Protein AF-A0AAE6WZA8-F1 (afdb_monomer)

Organism: NCBI:txid1855823

Nearest PDB structures (foldseek):
  1xcb-assembly1_B  TM=3.311E-01  e=4.783E-01  Thermus aquaticus
  1dxy-assembly1_A  TM=4.435E-01  e=2.587E+00  Lacticaseibacillus casei
  3ikv-assembly1_B  TM=2.942E-01  e=1.255E+00  Thermus thermophilus HB27
  2vt3-assembly1_B  TM=3.501E-01  e=2.587E+00  Bacillus subtilis

Radius of gyration: 22.63 Å; Cα contacts (8 Å, |Δi|>4): 294; chains: 1; bounding box: 56×40×63 Å

Secondary structure (DSSP, 8-state):
--THHHHHHHHHHHHT----SS--HHHHHHHHTTS-TT-TT-PEEEEEES-HHHHHHH-TT-SSPPPTTS-EEE-TTT---GGGGTEEEEEE-GGGTTS--TT--EEEEESSS--HHHHHHHHTT-EEEEEESS--GGGGGGGGGT-EEEE-SS--HHHHHGGGS------S-PPPPPPPHHHHHHHHH---S--HHHHHHHHHHHHHHHHHHH---HHHHHHHHHHHHHHHHHHHSSS--HHHHHHHHHHHHTS-SS------

Mean predicted aligned error: 16.4 Å

Foldseek 3Di:
DALPVLVVLLVVVLVVDDDDPDDWPSNVCVVCVVPDPPDPQPQAEAEEEEAQVQCVVADVQDPDRDDQPDWDWDAVVVDVDPSNSRHIYIYDHLVRVVVDDPDAAYEYEDEADDDPSVVVCLVVLRHQEYEYQDDHVVCVVSVVSNYYYYHDVHDDCVVRVVVVPPPQPPPVDQDFFAQPPVLLVVLVPDPDPQPLVSLSVRLRRRVGVSCVRRVDDSSVCVVLSSVLSSQSVCLSPDPDDSVVSNVSVRVSRPDDSPDPPPPD

Sequence (264 aa):
MTNSLAWAWIGNQLDNYFITDEPSLWKELLLNQNVKIGENSSKRSICISGEPEIVHEMIDLFNKVPEKNKVTLLTEQDNKHPALLWMNIYYYPPELVKELPYNHAFTIFLNDRIPIWARKLVVNRKVKRFVTKEAIEPLKNYDEYEVEYETINEFNYEVLLKDSVIRMSNSNEQLFADIPNQLKVQLIKSNVKDYSNILDSIAYDMLNEYWLLNKPDMHQWIKILLNEVEQYLLIRDSDTSKEEKLDALEKWGYRDKTTNRIRK

Solvent-accessible surface area (backbone atoms only — not comparable to full-atom values): 15876 Å² total; per-residue (Å²): 139,77,61,66,63,28,51,52,51,53,48,57,53,56,77,71,54,76,94,64,94,67,91,47,47,66,57,52,50,62,73,44,61,83,55,78,87,82,62,100,72,73,47,43,79,44,44,34,33,30,55,38,66,58,38,41,75,54,38,90,85,47,100,56,68,58,57,65,87,46,75,43,76,47,39,50,92,83,38,94,50,77,66,30,77,54,26,33,41,36,38,38,20,70,79,52,63,80,75,63,67,97,83,65,55,26,42,34,40,43,64,76,63,87,51,75,74,56,53,57,33,38,78,67,62,32,37,45,30,42,39,22,65,45,88,50,82,81,57,77,78,40,63,91,51,69,45,44,78,46,72,38,94,68,74,56,74,62,64,71,49,55,70,72,57,69,73,69,71,87,58,93,65,82,62,63,22,65,77,52,66,69,55,55,53,49,56,73,69,50,84,60,95,75,55,58,70,56,54,52,52,44,52,52,51,27,53,30,45,27,36,69,68,62,61,65,58,62,82,70,39,50,63,45,52,40,53,51,41,45,55,48,50,52,52,70,71,44,100,63,55,72,67,59,38,50,55,51,49,50,54,57,32,65,46,74,74,84,64,82,74,74,80,125

Structure (mmCIF, N/CA/C/O backbone):
data_AF-A0AAE6WZA8-F1
#
_entry.id   AF-A0AAE6WZA8-F1
#
loop_
_atom_site.group_PDB
_atom_site.id
_atom_site.type_symbol
_atom_site.label_atom_id
_atom_site.label_alt_id
_atom_site.label_comp_id
_atom_site.label_asym_id
_atom_site.label_entity_id
_atom_site.label_seq_id
_atom_site.pdbx_PDB_ins_code
_atom_site.Cartn_x
_atom_site.Cartn_y
_atom_site.Cartn_z
_atom_site.occupancy
_atom_site.B_iso_or_equiv
_atom_site.auth_seq_id
_atom_site.auth_comp_id
_atom_site.auth_asym_id
_atom_site.auth_atom_id
_atom_site.pdbx_PDB_model_num
ATOM 1 N N . MET A 1 1 ? -17.357 -15.938 5.563 1.00 37.34 1 MET A N 1
ATOM 2 C CA . MET A 1 1 ? -18.479 -14.973 5.646 1.00 37.34 1 MET A CA 1
ATOM 3 C C . MET A 1 1 ? -18.238 -13.938 6.758 1.00 37.34 1 MET A C 1
ATOM 5 O O . MET A 1 1 ? -19.182 -13.559 7.427 1.00 37.34 1 MET A O 1
ATOM 9 N N . THR A 1 2 ? -17.005 -13.484 7.001 1.00 49.94 2 THR A N 1
ATOM 10 C CA . THR A 1 2 ? -16.657 -12.830 8.283 1.00 49.94 2 THR A CA 1
ATOM 11 C C . THR A 1 2 ? -16.571 -11.301 8.220 1.00 49.94 2 THR A C 1
ATOM 13 O O . THR A 1 2 ? -17.052 -10.640 9.129 1.00 49.94 2 THR A O 1
ATOM 16 N N . ASN A 1 3 ? -16.154 -10.712 7.097 1.00 58.62 3 ASN A N 1
ATOM 17 C CA . ASN A 1 3 ? -15.776 -9.291 7.088 1.00 58.62 3 ASN A CA 1
ATOM 18 C C . ASN A 1 3 ? -16.932 -8.300 6.829 1.00 58.62 3 ASN A C 1
ATOM 20 O O . ASN A 1 3 ? -16.678 -7.112 6.639 1.00 58.62 3 ASN A O 1
ATOM 24 N N . SER A 1 4 ? -18.198 -8.738 6.773 1.00 72.50 4 SER A N 1
ATOM 25 C CA . SER A 1 4 ? -19.315 -7.853 6.383 1.00 72.50 4 SER A CA 1
ATOM 26 C C . SER A 1 4 ? -19.583 -6.740 7.400 1.00 72.50 4 SER A C 1
ATOM 28 O O . SER A 1 4 ? -19.913 -5.626 7.006 1.00 72.50 4 SER A O 1
ATOM 30 N N . LEU A 1 5 ? -19.413 -7.021 8.696 1.00 78.44 5 LEU A N 1
ATOM 31 C CA . LEU A 1 5 ? -19.595 -6.032 9.765 1.00 78.44 5 LEU A CA 1
ATOM 32 C C . LEU A 1 5 ? -18.440 -5.030 9.820 1.00 78.44 5 LEU A C 1
ATOM 34 O O . LEU A 1 5 ? -18.678 -3.841 10.007 1.00 78.44 5 LEU A O 1
ATOM 38 N N . ALA A 1 6 ? -17.207 -5.488 9.586 1.00 78.19 6 ALA A N 1
ATOM 39 C CA . ALA A 1 6 ? -16.051 -4.604 9.498 1.00 78.19 6 ALA A CA 1
ATOM 40 C C . ALA A 1 6 ? -16.164 -3.642 8.311 1.00 78.19 6 ALA A C 1
ATOM 42 O O . ALA A 1 6 ? -15.937 -2.446 8.466 1.00 78.19 6 ALA A O 1
ATOM 43 N N . TRP A 1 7 ? -16.598 -4.137 7.149 1.00 81.25 7 TRP A N 1
ATOM 44 C CA . TRP A 1 7 ? -16.881 -3.281 5.999 1.00 81.25 7 TRP A CA 1
ATOM 45 C C . TRP A 1 7 ? -18.007 -2.284 6.261 1.00 81.25 7 TRP A C 1
ATOM 47 O O . TRP A 1 7 ? -17.873 -1.127 5.877 1.00 81.25 7 TRP A O 1
ATOM 57 N N . ALA A 1 8 ? -19.086 -2.702 6.928 1.00 78.06 8 ALA A N 1
ATOM 58 C CA . ALA A 1 8 ? -20.178 -1.800 7.290 1.00 78.06 8 ALA A CA 1
ATOM 59 C C . ALA A 1 8 ? -19.711 -0.695 8.250 1.00 78.06 8 ALA A C 1
ATOM 61 O O . ALA A 1 8 ? -20.068 0.467 8.072 1.00 78.06 8 ALA A O 1
ATOM 62 N N . TRP A 1 9 ? -18.877 -1.042 9.235 1.00 88.44 9 TRP A N 1
ATOM 63 C CA . TRP A 1 9 ? -18.303 -0.065 10.153 1.00 88.44 9 TRP A CA 1
ATOM 64 C C . TRP A 1 9 ? -17.380 0.920 9.431 1.00 88.44 9 TRP A C 1
ATOM 66 O O . TRP A 1 9 ? -17.566 2.124 9.575 1.00 88.44 9 TRP A O 1
ATOM 76 N N . ILE A 1 10 ? -16.450 0.426 8.601 1.00 85.56 10 ILE A N 1
ATOM 77 C CA . ILE A 1 10 ? -15.566 1.275 7.785 1.00 85.56 10 ILE A CA 1
ATOM 78 C C . ILE A 1 10 ? -16.398 2.186 6.878 1.00 85.56 10 ILE A C 1
ATOM 80 O O . ILE A 1 10 ? -16.131 3.380 6.821 1.00 85.56 10 ILE A O 1
ATOM 84 N N . GLY A 1 11 ? -17.419 1.645 6.206 1.00 77.88 11 GLY A N 1
ATOM 85 C CA . GLY A 1 11 ? -18.330 2.415 5.360 1.00 77.88 11 GLY A CA 1
ATOM 86 C C . GLY A 1 11 ? -18.969 3.578 6.116 1.00 77.88 11 GLY A C 1
ATOM 87 O O . GLY A 1 11 ? -18.869 4.711 5.668 1.00 77.88 11 GLY A O 1
ATOM 88 N N . ASN A 1 12 ? -19.496 3.326 7.318 1.00 82.56 12 ASN A N 1
ATOM 89 C CA . ASN A 1 12 ? -20.068 4.375 8.163 1.00 82.56 12 ASN A CA 1
ATOM 90 C C . ASN A 1 12 ? -19.032 5.441 8.571 1.00 82.56 12 ASN A C 1
ATOM 92 O O . ASN A 1 12 ? -19.351 6.626 8.612 1.00 82.56 12 ASN A O 1
ATOM 96 N N . GLN A 1 13 ? -17.780 5.060 8.849 1.00 84.81 13 GLN A N 1
ATOM 97 C CA . GLN A 1 13 ? -16.733 6.051 9.130 1.00 84.81 13 GLN A CA 1
ATOM 98 C C . GLN A 1 13 ? -16.418 6.912 7.900 1.00 84.81 13 GLN A C 1
ATOM 100 O O . GLN A 1 13 ? -16.229 8.120 8.024 1.00 84.81 13 GLN A O 1
ATOM 105 N N . LEU A 1 14 ? -16.394 6.307 6.710 1.00 80.31 14 LEU A N 1
ATOM 106 C CA . LEU A 1 14 ? -16.123 7.009 5.455 1.00 80.31 14 LEU A CA 1
ATOM 107 C C . LEU A 1 14 ? -17.278 7.921 5.028 1.00 80.31 14 LEU A C 1
ATOM 109 O O . LEU A 1 14 ? -17.014 9.018 4.546 1.00 80.31 14 LEU A O 1
ATOM 113 N N . ASP A 1 15 ? -18.528 7.520 5.262 1.00 74.75 15 ASP A N 1
ATOM 114 C CA . ASP A 1 15 ? -19.713 8.349 5.002 1.00 74.75 15 ASP A CA 1
ATOM 115 C C . ASP A 1 15 ? -19.710 9.638 5.845 1.00 74.75 15 ASP A C 1
ATOM 117 O O . ASP A 1 15 ? -20.231 10.669 5.419 1.00 74.75 15 ASP A O 1
ATOM 121 N N . ASN A 1 16 ? -19.086 9.595 7.026 1.00 74.25 16 ASN A N 1
ATOM 122 C CA . ASN A 1 16 ? -18.942 10.734 7.934 1.00 74.25 16 ASN A CA 1
ATOM 123 C C . ASN A 1 16 ? -17.609 11.491 7.766 1.00 74.25 16 ASN A C 1
ATOM 125 O O . ASN A 1 16 ? -17.382 12.494 8.449 1.00 74.25 16 ASN A O 1
ATOM 129 N N . TYR A 1 17 ? -16.717 11.037 6.877 1.00 74.88 17 TYR A N 1
ATOM 130 C CA . TYR A 1 17 ? -15.410 11.654 6.676 1.00 74.88 17 TYR A CA 1
ATOM 131 C C . TYR A 1 17 ? -15.479 12.832 5.700 1.00 74.88 17 TYR A C 1
ATOM 133 O O . TYR A 1 17 ? -15.871 12.697 4.541 1.00 74.88 17 TYR A O 1
ATOM 141 N N . PHE A 1 18 ? -15.010 13.998 6.145 1.00 72.31 18 PHE A N 1
ATOM 142 C CA . PHE A 1 18 ? -14.816 15.153 5.275 1.00 72.31 18 PHE A CA 1
ATOM 143 C C . PHE A 1 18 ? -13.441 15.075 4.618 1.00 72.31 18 PHE A C 1
ATOM 145 O O . PHE A 1 18 ? -12.424 15.002 5.304 1.00 72.31 18 PHE A O 1
ATOM 152 N N . ILE A 1 19 ? -13.407 15.117 3.286 1.00 66.69 19 ILE A N 1
ATOM 153 C CA . ILE A 1 19 ? -12.150 15.097 2.535 1.00 66.69 19 ILE A CA 1
ATOM 154 C C . ILE A 1 19 ? -11.345 16.351 2.886 1.00 66.69 19 ILE A C 1
ATOM 156 O O . ILE A 1 19 ? -11.752 17.469 2.572 1.00 66.69 19 ILE A O 1
ATOM 160 N N . THR A 1 20 ? -10.190 16.147 3.516 1.00 67.69 20 THR A N 1
ATOM 161 C CA . THR A 1 20 ? -9.206 17.193 3.807 1.00 67.69 20 THR A CA 1
ATOM 162 C C . THR A 1 20 ? -7.939 16.999 2.970 1.00 67.69 20 THR A C 1
ATOM 164 O O . THR A 1 20 ? -7.688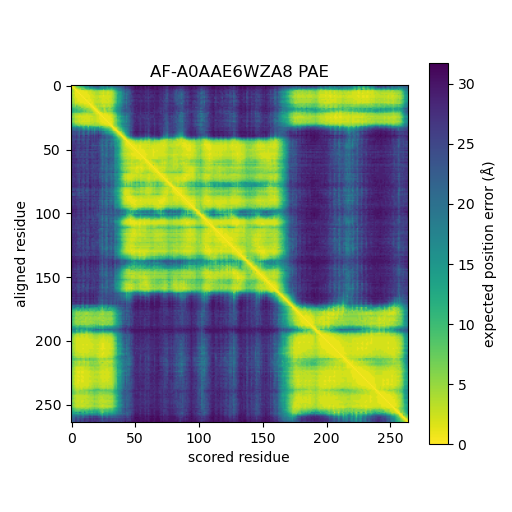 15.933 2.393 1.00 67.69 20 THR A O 1
ATOM 167 N N . ASP A 1 21 ? -7.103 18.036 2.888 1.00 57.94 21 ASP A N 1
ATOM 168 C CA . ASP A 1 21 ? -5.795 17.941 2.226 1.00 57.94 21 ASP A CA 1
ATOM 169 C C . ASP A 1 21 ? -4.777 17.125 3.038 1.00 57.94 21 ASP A C 1
ATOM 171 O O . ASP A 1 21 ? -3.809 16.607 2.477 1.00 57.94 21 ASP A O 1
ATOM 175 N N . GLU A 1 22 ? -5.039 16.919 4.326 1.00 67.44 22 GLU A N 1
ATOM 176 C CA . GLU A 1 22 ? -4.165 16.187 5.235 1.00 67.44 22 GLU A CA 1
ATOM 177 C C . GLU A 1 22 ? -4.090 14.685 4.890 1.00 67.44 22 GLU A C 1
ATOM 179 O O . GLU A 1 22 ? -5.087 14.082 4.477 1.00 67.44 22 GLU A O 1
ATOM 184 N N . PRO A 1 23 ? -2.913 14.048 5.034 1.00 69.38 23 PRO A N 1
ATOM 185 C CA . PRO A 1 23 ? -2.797 12.597 4.934 1.00 69.38 23 PRO A CA 1
ATOM 186 C C . PRO A 1 23 ? -3.615 11.908 6.033 1.00 69.38 23 PRO A C 1
ATOM 188 O O . PRO A 1 23 ? -3.499 12.262 7.204 1.00 69.38 23 PRO A O 1
ATOM 191 N N . SER A 1 24 ? -4.399 10.893 5.670 1.00 81.94 24 SER A N 1
ATOM 192 C CA . SER A 1 24 ? -5.133 10.050 6.619 1.00 81.94 24 SER A CA 1
ATOM 193 C C . SER A 1 24 ? -5.397 8.666 6.023 1.00 81.94 24 SER A C 1
ATOM 195 O O . SER A 1 24 ? -5.483 8.515 4.800 1.00 81.94 24 SER A O 1
ATOM 197 N N . LEU A 1 25 ? -5.574 7.663 6.888 1.00 86.00 25 LEU A N 1
ATOM 198 C CA . LEU A 1 25 ? -6.033 6.325 6.500 1.00 86.00 25 LEU A CA 1
ATOM 199 C C . LEU A 1 25 ? -7.350 6.400 5.717 1.00 86.00 25 LEU A C 1
ATOM 201 O O . LEU A 1 25 ? -7.544 5.700 4.728 1.00 86.00 25 LEU A O 1
ATOM 205 N N . TRP A 1 26 ? -8.261 7.260 6.165 1.00 86.56 26 TRP A N 1
ATOM 206 C CA . TRP A 1 26 ? -9.622 7.374 5.642 1.00 86.56 26 TRP A CA 1
ATOM 207 C C . TRP A 1 26 ? -9.652 7.980 4.240 1.00 86.56 26 TRP A C 1
ATOM 209 O O . TRP A 1 26 ? -10.357 7.487 3.359 1.00 86.56 26 TRP A O 1
ATOM 219 N N . LYS A 1 27 ? -8.804 8.983 3.999 1.00 80.44 27 LYS A N 1
ATOM 220 C CA . LYS A 1 27 ? -8.552 9.529 2.665 1.00 80.44 27 LYS A CA 1
ATOM 221 C C . LYS A 1 27 ? -7.939 8.477 1.749 1.00 80.44 27 LYS A C 1
ATOM 223 O O . LYS A 1 27 ? -8.402 8.319 0.623 1.00 80.44 27 LYS A O 1
ATOM 228 N N . GLU A 1 28 ? -6.937 7.739 2.226 1.00 79.44 28 GLU A N 1
ATOM 229 C CA . GLU A 1 28 ? -6.305 6.680 1.436 1.00 79.44 28 GLU A CA 1
ATOM 230 C C . GLU A 1 28 ? -7.320 5.583 1.075 1.00 79.44 28 GLU A C 1
ATOM 232 O O . GLU A 1 28 ? -7.389 5.168 -0.079 1.00 79.44 28 GLU A O 1
ATOM 237 N N . LEU A 1 29 ? -8.183 5.175 2.008 1.00 79.75 29 LEU A N 1
ATOM 238 C CA . LEU A 1 29 ? -9.278 4.239 1.746 1.00 79.75 29 LEU A CA 1
ATOM 239 C C . LEU A 1 29 ? -10.212 4.740 0.643 1.00 79.75 29 LEU A C 1
ATOM 241 O O . LEU A 1 29 ? -10.462 3.989 -0.294 1.00 79.75 29 LEU A O 1
ATOM 245 N N . LEU A 1 30 ? -10.683 5.990 0.714 1.00 73.19 30 LEU A N 1
ATOM 246 C CA . LEU A 1 30 ? -11.549 6.601 -0.306 1.00 73.19 30 LEU A CA 1
ATOM 247 C C . LEU A 1 30 ? -10.889 6.643 -1.685 1.00 73.19 30 LEU A C 1
ATOM 249 O O . LEU A 1 30 ? -11.510 6.278 -2.682 1.00 73.19 30 LEU A O 1
ATOM 253 N N . LEU A 1 31 ? -9.614 7.033 -1.747 1.00 67.38 31 LEU A N 1
ATOM 254 C CA . LEU A 1 31 ? -8.850 7.056 -2.996 1.00 67.38 31 LEU A CA 1
ATOM 255 C C . LEU A 1 31 ? -8.660 5.646 -3.581 1.00 67.38 31 LEU A C 1
ATOM 257 O O . LEU A 1 31 ? -8.640 5.482 -4.802 1.00 67.38 31 LEU A O 1
ATOM 261 N N . ASN A 1 32 ? -8.592 4.626 -2.723 1.00 65.19 32 ASN A N 1
ATOM 262 C CA . ASN A 1 32 ? -8.469 3.221 -3.107 1.00 65.19 32 ASN A CA 1
ATOM 263 C C . ASN A 1 32 ? -9.820 2.487 -3.268 1.00 65.19 32 ASN A C 1
ATOM 265 O O . ASN A 1 32 ? -9.811 1.325 -3.664 1.00 65.19 32 ASN A O 1
ATOM 269 N N . GLN A 1 33 ? -10.986 3.116 -3.049 1.00 55.16 33 GLN A N 1
ATOM 270 C CA . GLN A 1 33 ? -12.303 2.466 -3.232 1.00 55.16 33 GLN A CA 1
ATOM 271 C C . GLN A 1 33 ? -12.578 2.032 -4.681 1.00 55.16 33 GLN A C 1
ATOM 273 O O . GLN A 1 33 ? -13.339 1.096 -4.920 1.00 55.16 33 GLN A O 1
ATOM 278 N N . ASN A 1 34 ? -11.923 2.664 -5.659 1.00 42.59 34 ASN A N 1
ATOM 279 C CA . ASN A 1 34 ? -11.988 2.250 -7.065 1.00 42.59 34 ASN A CA 1
ATOM 280 C C . ASN A 1 34 ? -11.125 1.012 -7.373 1.00 42.59 34 ASN A C 1
ATOM 282 O O . ASN A 1 34 ? -11.159 0.485 -8.486 1.00 42.59 34 ASN A O 1
ATOM 286 N N . VAL A 1 35 ? -10.369 0.518 -6.392 1.00 40.81 35 VAL A N 1
ATOM 287 C CA . VAL A 1 35 ? -9.660 -0.753 -6.468 1.00 40.81 35 VAL A CA 1
ATOM 288 C C . VAL A 1 35 ? -10.618 -1.823 -5.953 1.00 40.81 35 VAL A C 1
ATOM 290 O O . VAL A 1 35 ? -10.856 -1.936 -4.756 1.00 40.81 35 VAL A O 1
ATOM 293 N N . LYS A 1 36 ? -11.201 -2.617 -6.856 1.00 35.12 36 LYS A N 1
ATOM 294 C CA . LYS A 1 36 ? -12.107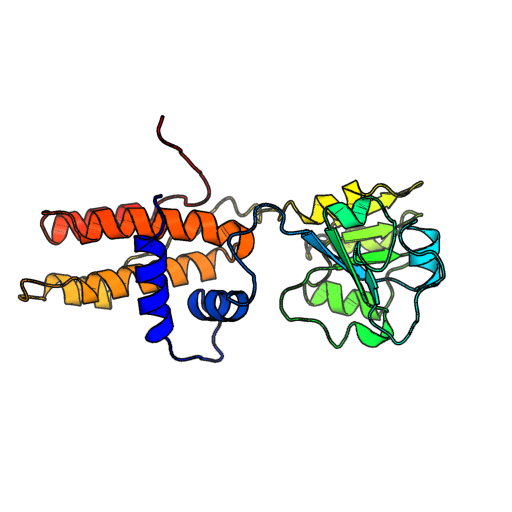 -3.720 -6.499 1.00 35.12 36 LYS A CA 1
ATOM 295 C C . LYS A 1 36 ? -11.421 -4.716 -5.554 1.00 35.12 36 LYS A C 1
ATOM 297 O O . LYS A 1 36 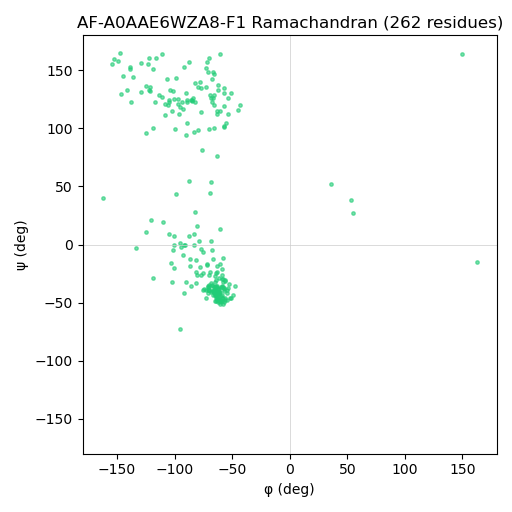? -10.673 -5.592 -5.984 1.00 35.12 36 LYS A O 1
ATOM 302 N N . ILE A 1 37 ? -11.718 -4.618 -4.263 1.00 39.03 37 ILE A N 1
ATOM 303 C CA . ILE A 1 37 ? -11.314 -5.593 -3.250 1.00 39.03 37 ILE A CA 1
ATOM 304 C C . ILE A 1 37 ? -12.336 -6.731 -3.297 1.00 39.03 37 ILE A C 1
ATOM 306 O O . ILE A 1 37 ? -13.421 -6.621 -2.732 1.00 39.03 37 ILE A O 1
ATOM 310 N N . GLY A 1 38 ? -12.028 -7.813 -4.014 1.00 33.12 38 GLY A N 1
ATOM 311 C CA . GLY A 1 38 ? -12.925 -8.976 -4.053 1.00 33.12 38 GLY A CA 1
ATOM 312 C C . GLY A 1 38 ? -12.717 -9.985 -5.179 1.00 33.12 38 GLY A C 1
ATOM 313 O O . GLY A 1 38 ? -13.200 -11.106 -5.059 1.00 33.12 38 GLY A O 1
ATOM 314 N N . GLU A 1 39 ? -11.973 -9.662 -6.236 1.00 32.72 39 GLU A N 1
ATOM 315 C CA . GLU A 1 39 ? -11.604 -10.656 -7.250 1.00 32.72 39 GLU A CA 1
ATOM 316 C C . GLU A 1 39 ? -10.208 -11.207 -6.935 1.00 32.72 39 GLU A C 1
ATOM 318 O O . GLU A 1 39 ? -9.204 -10.499 -7.006 1.00 32.72 39 GLU A O 1
ATOM 323 N N . ASN A 1 40 ? -10.142 -12.490 -6.568 1.00 41.12 40 ASN A N 1
ATOM 324 C CA . ASN A 1 40 ? -8.912 -13.271 -6.386 1.00 41.12 40 ASN A CA 1
ATOM 325 C C . ASN A 1 40 ? -8.180 -13.519 -7.728 1.00 41.12 40 ASN A C 1
ATOM 327 O O . ASN A 1 40 ? -7.856 -14.649 -8.083 1.00 41.12 40 ASN A O 1
ATOM 331 N N . SER A 1 41 ? -7.901 -12.446 -8.465 1.00 43.03 41 SER A N 1
ATOM 332 C CA . SER A 1 41 ? -7.004 -12.392 -9.620 1.00 43.03 41 SER A CA 1
ATOM 333 C C . SER A 1 41 ? -6.601 -10.944 -9.929 1.00 43.03 41 SER A C 1
ATOM 335 O O . SER A 1 41 ? -6.571 -10.539 -11.092 1.00 43.03 41 SER A O 1
ATOM 337 N N . SER A 1 42 ? -6.340 -10.111 -8.913 1.00 52.38 42 SER A N 1
ATOM 338 C CA . SER A 1 42 ? -5.845 -8.755 -9.162 1.00 52.38 42 SER A CA 1
ATOM 339 C C . SER A 1 42 ? -4.447 -8.854 -9.775 1.00 52.38 42 SER A C 1
ATOM 341 O O . SER A 1 42 ? -3.461 -9.103 -9.073 1.00 52.38 42 SER A O 1
ATOM 343 N N . LYS A 1 43 ? -4.362 -8.698 -11.097 1.00 60.00 43 LYS A N 1
ATOM 344 C CA . LYS A 1 43 ? -3.087 -8.509 -11.784 1.00 60.00 43 LYS A CA 1
ATOM 345 C C . LYS A 1 43 ? -2.330 -7.381 -11.098 1.00 60.00 43 LYS A C 1
ATOM 347 O O . LYS A 1 43 ? -2.893 -6.319 -10.840 1.00 60.00 43 LYS A O 1
ATOM 352 N N . ARG A 1 44 ? -1.068 -7.624 -10.767 1.00 68.69 44 ARG A N 1
ATOM 353 C CA . ARG A 1 44 ? -0.222 -6.643 -10.079 1.00 68.69 44 ARG A CA 1
ATOM 354 C C . ARG A 1 44 ? 0.103 -5.487 -11.012 1.00 68.69 44 ARG A C 1
ATOM 356 O O . ARG A 1 44 ? 0.588 -5.742 -12.101 1.00 68.69 44 ARG A O 1
ATOM 363 N N . SER A 1 45 ? -0.104 -4.247 -10.594 1.00 74.56 45 SER A N 1
ATOM 364 C CA . SER A 1 45 ? 0.325 -3.087 -11.380 1.00 74.56 45 SER A CA 1
ATOM 365 C C . SER A 1 45 ? 1.787 -2.763 -11.086 1.00 74.56 45 SER A C 1
ATOM 367 O O . SER A 1 45 ? 2.150 -2.553 -9.932 1.00 74.56 45 SER A O 1
ATOM 369 N N . ILE A 1 46 ? 2.624 -2.735 -12.120 1.00 79.50 46 ILE A N 1
ATOM 370 C CA . ILE A 1 46 ? 4.059 -2.451 -12.023 1.00 79.50 46 ILE A CA 1
ATOM 371 C C . ILE A 1 46 ? 4.373 -1.235 -12.886 1.00 79.50 46 ILE A C 1
ATOM 373 O O . ILE A 1 46 ? 3.956 -1.167 -14.043 1.00 79.50 46 ILE A O 1
ATOM 377 N N . CYS A 1 47 ? 5.117 -0.282 -12.332 1.00 85.56 47 CYS A N 1
ATOM 378 C CA . CYS A 1 47 ? 5.552 0.913 -13.043 1.00 85.56 47 CYS A CA 1
ATOM 379 C C . CYS A 1 47 ? 7.040 0.815 -13.378 1.00 85.56 47 CYS A C 1
ATOM 381 O O . CYS A 1 47 ? 7.889 0.720 -12.490 1.00 85.56 47 CYS A O 1
ATOM 383 N N . ILE A 1 48 ? 7.350 0.871 -14.669 1.00 90.12 48 ILE A N 1
ATOM 384 C CA . ILE A 1 48 ? 8.716 0.844 -15.181 1.00 90.12 48 ILE A CA 1
ATOM 385 C C . ILE A 1 48 ? 9.034 2.130 -15.939 1.00 90.12 48 ILE A C 1
ATOM 387 O O . ILE A 1 48 ? 8.155 2.769 -16.524 1.00 90.12 48 ILE A O 1
ATOM 391 N N . SER A 1 49 ? 10.303 2.519 -15.933 1.00 92.06 49 SER A N 1
ATOM 392 C CA . SER A 1 49 ? 10.788 3.670 -16.692 1.00 92.06 49 SER A CA 1
ATOM 393 C C . SER A 1 49 ? 12.226 3.455 -17.162 1.00 92.06 49 SER A C 1
ATOM 395 O O . SER A 1 49 ? 12.918 2.552 -16.702 1.00 92.06 49 SER A O 1
ATOM 397 N N . GLY A 1 50 ? 12.666 4.278 -18.104 1.00 92.06 50 GLY A N 1
ATOM 398 C CA . GLY A 1 50 ? 13.962 4.192 -18.768 1.00 92.06 50 GLY A CA 1
ATOM 399 C C . GLY A 1 50 ? 13.856 4.723 -20.192 1.00 92.06 50 GLY A C 1
ATOM 400 O O . GLY A 1 50 ? 12.749 4.880 -20.720 1.00 92.06 50 GLY A O 1
ATOM 401 N N . GLU A 1 51 ? 14.994 5.013 -20.818 1.00 92.62 51 GLU A N 1
ATOM 402 C CA . GLU A 1 51 ? 15.003 5.370 -22.242 1.00 92.62 51 GLU A CA 1
ATOM 403 C C . GLU A 1 51 ? 14.366 4.222 -23.049 1.00 92.62 51 GLU A C 1
ATOM 405 O O . GLU A 1 51 ? 14.678 3.060 -22.771 1.00 92.62 51 GLU A O 1
ATOM 410 N N . PRO A 1 52 ? 13.465 4.495 -24.010 1.00 92.56 52 PRO A N 1
ATOM 411 C CA . PRO A 1 52 ? 12.699 3.445 -24.680 1.00 92.56 52 PRO A CA 1
ATOM 412 C C . PRO A 1 52 ? 13.553 2.353 -25.310 1.00 92.56 52 PRO A C 1
ATOM 414 O O . PRO A 1 52 ? 13.201 1.179 -25.245 1.00 92.56 52 PRO A O 1
ATOM 417 N N . GLU A 1 53 ? 14.675 2.741 -25.911 1.00 92.50 53 GLU A N 1
ATOM 418 C CA . GLU A 1 53 ? 15.619 1.830 -26.544 1.00 92.50 53 GLU A CA 1
ATOM 419 C C . GLU A 1 53 ? 16.264 0.905 -25.506 1.00 92.50 53 GLU A C 1
ATOM 421 O O . GLU A 1 53 ? 16.314 -0.302 -25.720 1.00 92.50 53 GLU A O 1
ATOM 426 N N . ILE A 1 54 ? 16.664 1.452 -24.351 1.00 91.19 54 ILE A N 1
ATOM 427 C CA . ILE A 1 54 ? 17.240 0.687 -23.236 1.00 91.19 54 ILE A CA 1
ATOM 428 C C . ILE A 1 54 ? 16.206 -0.299 -22.698 1.00 91.19 54 ILE A C 1
ATOM 430 O O . ILE A 1 54 ? 16.498 -1.476 -22.524 1.00 91.19 54 ILE A O 1
ATOM 434 N N . VAL A 1 55 ? 14.982 0.172 -22.457 1.00 91.38 55 VAL A N 1
ATOM 435 C CA . VAL A 1 55 ? 13.896 -0.663 -21.943 1.00 91.38 55 VAL A CA 1
ATOM 436 C C . VAL A 1 55 ? 13.597 -1.793 -22.926 1.00 91.38 55 VAL A C 1
ATOM 438 O O . VAL A 1 55 ? 13.647 -2.953 -22.545 1.00 91.38 55 VAL A O 1
ATOM 441 N N . HIS A 1 56 ? 13.386 -1.490 -24.204 1.00 91.94 56 HIS A N 1
ATOM 442 C CA . HIS A 1 56 ? 13.140 -2.504 -25.231 1.00 91.94 56 HIS A CA 1
ATOM 443 C C . HIS A 1 56 ? 14.284 -3.522 -25.372 1.00 91.94 56 HIS A C 1
ATOM 445 O O . HIS A 1 56 ? 14.038 -4.693 -25.634 1.00 91.94 56 HIS A O 1
ATOM 451 N N . GLU A 1 57 ? 15.538 -3.099 -25.209 1.00 90.44 57 GLU A N 1
ATOM 452 C CA . GLU A 1 57 ? 16.696 -3.995 -25.276 1.00 90.44 57 GLU A CA 1
ATOM 453 C C . GLU A 1 57 ? 16.878 -4.841 -24.004 1.00 90.44 57 GLU A C 1
ATOM 455 O O . GLU A 1 57 ? 17.502 -5.902 -24.042 1.00 90.44 57 GLU A O 1
ATOM 460 N N . MET A 1 58 ? 16.401 -4.353 -22.858 1.00 88.94 58 MET A N 1
ATOM 461 C CA . MET A 1 58 ? 16.535 -5.033 -21.572 1.00 88.94 58 MET A CA 1
ATOM 462 C C . MET A 1 58 ? 15.374 -5.973 -21.277 1.00 88.94 58 MET A C 1
ATOM 464 O O . MET A 1 58 ? 15.603 -6.970 -20.608 1.00 88.94 58 MET A O 1
ATOM 468 N N . ILE A 1 59 ? 14.157 -5.681 -21.737 1.00 87.06 59 ILE A N 1
ATOM 469 C CA . ILE A 1 59 ? 12.964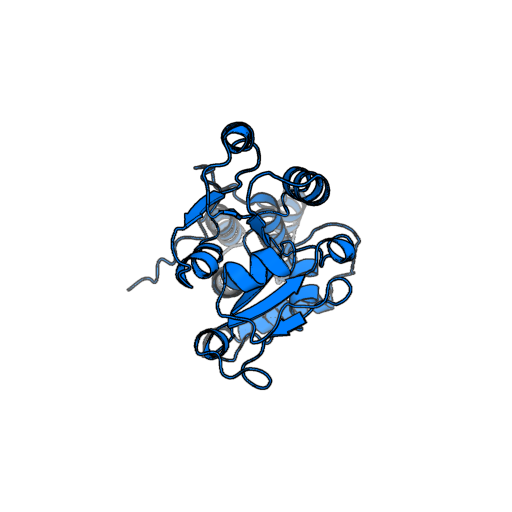 -6.476 -21.424 1.00 87.06 59 ILE A CA 1
ATOM 470 C C . ILE A 1 59 ? 12.246 -6.938 -22.691 1.00 87.06 59 ILE A C 1
ATOM 472 O O . ILE A 1 59 ? 11.982 -6.158 -23.599 1.00 87.06 59 ILE A O 1
ATOM 476 N N . ASP A 1 60 ? 11.834 -8.201 -22.712 1.00 84.31 60 ASP A N 1
ATOM 477 C CA . ASP A 1 60 ? 11.100 -8.846 -23.811 1.00 84.31 60 ASP A CA 1
ATOM 478 C C . ASP A 1 60 ? 9.588 -8.533 -23.808 1.00 84.31 60 ASP A C 1
ATOM 480 O O . ASP A 1 60 ? 8.786 -9.182 -24.478 1.00 84.31 60 ASP A O 1
ATOM 484 N N . LEU A 1 61 ? 9.185 -7.497 -23.070 1.00 81.88 61 LEU A N 1
ATOM 485 C CA . LEU A 1 61 ? 7.791 -7.081 -22.898 1.00 81.88 61 LEU A CA 1
ATOM 486 C C . LEU A 1 61 ? 7.202 -6.357 -24.109 1.00 81.88 61 LEU A C 1
ATOM 488 O O . LEU A 1 61 ? 5.980 -6.322 -24.271 1.00 81.88 61 LEU A O 1
ATOM 492 N N . PHE A 1 62 ? 8.049 -5.747 -24.936 1.00 84.50 62 PHE A N 1
ATOM 493 C CA . PHE A 1 62 ? 7.624 -4.902 -26.042 1.00 84.50 62 PHE A CA 1
ATOM 494 C C . PHE A 1 62 ? 7.990 -5.532 -27.383 1.00 84.50 62 PHE A C 1
ATOM 496 O O . PHE A 1 62 ? 9.145 -5.835 -27.643 1.00 84.50 62 PHE A O 1
ATOM 503 N N . ASN A 1 63 ? 7.013 -5.638 -28.287 1.00 82.25 63 ASN A N 1
ATOM 504 C CA . ASN A 1 63 ? 7.256 -6.101 -29.662 1.00 82.25 63 ASN A CA 1
ATOM 505 C C . ASN A 1 63 ? 7.998 -5.065 -30.532 1.00 82.25 63 ASN A C 1
ATOM 507 O O . ASN A 1 63 ? 8.459 -5.384 -31.625 1.00 82.25 63 ASN A O 1
ATOM 511 N N . LYS A 1 64 ? 8.020 -3.801 -30.098 1.00 88.25 64 LYS A N 1
ATOM 512 C CA . LYS A 1 64 ? 8.681 -2.670 -30.758 1.00 88.25 64 LYS A CA 1
ATOM 513 C C . LYS A 1 64 ? 9.140 -1.670 -29.706 1.00 88.25 64 LYS A C 1
ATOM 515 O O . LYS A 1 64 ? 8.550 -1.612 -28.630 1.00 88.25 64 LYS A O 1
ATOM 520 N N . VAL A 1 65 ? 10.117 -0.832 -30.040 1.00 91.50 65 VAL A N 1
ATOM 521 C CA . VAL A 1 65 ? 10.566 0.253 -29.155 1.00 91.50 65 VAL A CA 1
ATOM 522 C C . VAL A 1 65 ? 9.362 1.121 -28.738 1.00 91.50 65 VAL A C 1
ATOM 524 O O . VAL A 1 65 ? 8.612 1.561 -29.619 1.00 91.50 65 VAL A O 1
ATOM 527 N N . PRO A 1 66 ? 9.127 1.335 -27.428 1.00 89.69 66 PRO A N 1
ATOM 528 C CA . PRO A 1 66 ? 7.998 2.129 -26.961 1.00 89.69 66 PRO A CA 1
ATOM 529 C C . PRO A 1 66 ? 8.170 3.624 -27.287 1.00 89.69 66 PRO A C 1
ATOM 531 O O . PRO A 1 66 ? 9.258 4.108 -27.589 1.00 89.69 66 PRO A O 1
ATOM 534 N N . GLU A 1 67 ? 7.069 4.373 -27.281 1.00 88.50 67 GLU A N 1
ATOM 535 C CA . GLU A 1 67 ? 7.057 5.781 -27.700 1.00 88.50 67 GLU A CA 1
ATOM 536 C C . GLU A 1 67 ? 7.618 6.710 -26.604 1.00 88.50 67 GLU A C 1
ATOM 538 O O . GLU A 1 67 ? 7.310 6.554 -25.423 1.00 88.50 67 GLU A O 1
ATOM 543 N N . LYS A 1 68 ? 8.413 7.720 -26.994 1.00 87.75 68 LYS A N 1
ATOM 544 C CA . LYS A 1 68 ? 9.061 8.682 -26.069 1.00 87.75 68 LYS A CA 1
ATOM 545 C C . LYS A 1 68 ? 8.090 9.638 -25.377 1.00 87.75 68 LYS A C 1
ATOM 547 O O . LYS A 1 68 ? 8.386 10.152 -24.306 1.00 87.75 68 LYS A O 1
ATOM 552 N N . ASN A 1 69 ? 6.927 9.854 -25.976 1.00 86.12 69 ASN A N 1
ATOM 553 C CA . ASN A 1 69 ? 5.960 10.876 -25.585 1.00 86.12 69 ASN A CA 1
ATOM 554 C C . ASN A 1 69 ? 4.598 10.284 -25.200 1.00 86.12 69 ASN A C 1
ATOM 556 O O . ASN A 1 69 ? 3.587 10.986 -25.252 1.00 86.12 69 ASN A O 1
ATOM 560 N N . LYS A 1 70 ? 4.546 8.996 -24.836 1.00 86.19 70 LYS A N 1
ATOM 561 C CA . LYS A 1 70 ? 3.294 8.329 -24.474 1.00 86.19 70 LYS A CA 1
ATOM 562 C C . LYS A 1 70 ? 3.488 7.275 -23.389 1.00 86.19 70 LYS A C 1
ATOM 564 O O . LYS A 1 70 ? 4.311 6.372 -23.520 1.00 86.19 70 LYS A O 1
ATOM 569 N N . VAL A 1 71 ? 2.662 7.348 -22.343 1.00 84.50 71 VAL A N 1
ATOM 570 C CA . VAL A 1 71 ? 2.556 6.274 -21.346 1.00 84.50 71 VAL A CA 1
ATOM 571 C C . VAL A 1 71 ? 1.948 5.045 -22.013 1.00 84.50 71 VAL A C 1
ATOM 573 O O . VAL A 1 71 ? 0.880 5.118 -22.625 1.00 84.50 71 VAL A O 1
ATOM 576 N N . THR A 1 72 ? 2.631 3.911 -21.896 1.00 87.75 72 THR A N 1
ATOM 577 C CA . THR A 1 72 ? 2.185 2.648 -22.489 1.00 87.75 72 THR A CA 1
ATOM 578 C C . THR A 1 72 ? 1.721 1.708 -21.389 1.00 87.75 72 THR A C 1
ATOM 580 O O . THR A 1 72 ? 2.500 1.357 -20.506 1.00 87.75 72 THR A O 1
ATOM 583 N N . LEU A 1 73 ? 0.457 1.291 -21.452 1.00 85.81 73 LEU A N 1
ATOM 584 C CA . LEU A 1 73 ? -0.086 0.237 -20.604 1.00 85.81 73 LEU A CA 1
ATOM 585 C C . LEU A 1 73 ? -0.055 -1.082 -21.376 1.00 85.81 73 LEU A C 1
ATOM 587 O O . LEU A 1 73 ? -0.666 -1.204 -22.435 1.00 85.81 73 LEU A O 1
ATOM 591 N N . LEU A 1 74 ? 0.651 -2.066 -20.832 1.00 84.50 74 LEU A N 1
ATOM 592 C CA . LEU A 1 74 ? 0.640 -3.434 -21.321 1.00 84.50 74 LEU A CA 1
ATOM 593 C C . LEU A 1 74 ? -0.371 -4.243 -20.508 1.00 84.50 74 LEU A C 1
ATOM 595 O O . LEU A 1 74 ? -0.223 -4.408 -19.293 1.00 84.50 74 LEU A O 1
ATOM 599 N N . THR A 1 75 ? -1.387 -4.757 -21.199 1.00 78.19 75 THR A N 1
ATOM 600 C CA . THR A 1 75 ? -2.382 -5.690 -20.660 1.00 78.19 75 THR A CA 1
ATOM 601 C C . THR A 1 75 ? -2.389 -6.987 -21.471 1.00 78.19 75 THR A C 1
ATOM 603 O O . THR A 1 75 ? -1.950 -7.010 -22.622 1.00 78.19 75 THR A O 1
ATOM 606 N N . GLU A 1 76 ? -2.928 -8.062 -20.892 1.00 77.81 76 GLU A N 1
ATOM 607 C CA . GLU A 1 76 ? -3.154 -9.336 -21.603 1.00 77.81 76 GLU A CA 1
ATOM 608 C C . GLU A 1 76 ? -4.056 -9.180 -22.836 1.00 77.81 76 GLU A C 1
ATOM 610 O O . GLU A 1 76 ? -3.910 -9.930 -23.796 1.00 77.81 76 GLU A O 1
ATOM 615 N N . GLN A 1 77 ? -4.983 -8.214 -22.823 1.00 71.12 77 GLN A N 1
ATOM 616 C CA . GLN A 1 77 ? -5.909 -7.996 -23.938 1.00 71.12 77 GLN A CA 1
ATOM 617 C C . GLN A 1 77 ? -5.170 -7.488 -25.182 1.00 71.12 77 GLN A C 1
ATOM 619 O O . GLN A 1 77 ? -5.508 -7.873 -26.300 1.00 71.12 77 GLN A O 1
ATOM 624 N N . ASP A 1 78 ? -4.131 -6.677 -24.974 1.00 69.88 78 ASP A N 1
ATOM 625 C CA . ASP A 1 78 ? -3.406 -5.991 -26.045 1.00 69.88 78 ASP A CA 1
ATOM 626 C C . ASP A 1 78 ? -2.089 -6.686 -26.423 1.00 69.88 78 ASP A C 1
ATOM 628 O O . ASP A 1 78 ? -1.552 -6.462 -27.508 1.00 69.88 78 ASP A O 1
ATOM 632 N N . ASN A 1 79 ? -1.541 -7.529 -25.539 1.00 74.94 79 ASN A N 1
ATOM 633 C CA . ASN A 1 79 ? -0.229 -8.152 -25.710 1.00 74.94 79 ASN A CA 1
ATOM 634 C C . ASN A 1 79 ? -0.231 -9.610 -25.228 1.00 74.94 79 ASN A C 1
ATOM 636 O O . ASN A 1 79 ? -0.633 -9.916 -24.109 1.00 74.94 79 ASN A O 1
ATOM 640 N N . LYS A 1 80 ? 0.316 -10.519 -26.045 1.00 72.25 80 LYS A N 1
ATOM 641 C CA . LYS A 1 80 ? 0.373 -11.968 -25.760 1.00 72.25 80 LYS A CA 1
ATOM 642 C C . LYS A 1 80 ? 1.535 -12.380 -24.843 1.00 72.25 80 LYS A C 1
ATOM 644 O O . LYS A 1 80 ? 2.043 -13.493 -24.961 1.00 72.25 80 LYS A O 1
ATOM 649 N N . HIS A 1 81 ? 1.992 -11.491 -23.967 1.00 80.12 81 HIS A N 1
ATOM 650 C CA . HIS A 1 81 ? 3.132 -11.782 -23.106 1.00 80.12 81 HIS A CA 1
ATOM 651 C C . HIS A 1 81 ? 2.680 -12.557 -21.846 1.00 80.12 81 HIS A C 1
ATOM 653 O O . HIS A 1 81 ? 1.810 -12.055 -21.131 1.00 80.12 81 HIS A O 1
ATOM 659 N N . PRO A 1 82 ? 3.261 -13.732 -21.509 1.00 78.44 82 PRO A N 1
ATOM 660 C CA . PRO A 1 82 ? 2.819 -14.555 -20.373 1.00 78.44 82 PRO A CA 1
ATOM 661 C C . PRO A 1 82 ? 2.818 -13.836 -19.020 1.00 78.44 82 PRO A C 1
ATOM 663 O O . PRO A 1 82 ? 1.973 -14.116 -18.173 1.00 78.44 82 PRO A O 1
ATOM 666 N N . ALA A 1 83 ? 3.730 -12.879 -18.817 1.00 76.69 83 ALA A N 1
ATOM 667 C CA . ALA A 1 83 ? 3.749 -12.049 -17.610 1.00 76.69 83 ALA A CA 1
ATOM 668 C C . ALA A 1 83 ? 2.427 -11.283 -17.398 1.00 76.69 83 ALA A C 1
ATOM 670 O O . ALA A 1 83 ? 1.973 -11.104 -16.270 1.00 76.69 83 ALA A O 1
ATOM 671 N N . LEU A 1 84 ? 1.749 -10.893 -18.481 1.00 79.06 84 LEU A N 1
ATOM 672 C CA . LEU A 1 84 ? 0.543 -10.068 -18.417 1.00 79.06 84 LEU A CA 1
ATOM 673 C C . LEU A 1 84 ? -0.708 -10.834 -17.966 1.00 79.06 84 LEU A C 1
ATOM 675 O O . LEU A 1 84 ? -1.747 -10.223 -17.711 1.00 79.06 84 LEU A O 1
ATOM 679 N N . LEU A 1 85 ? -0.608 -12.159 -17.805 1.00 73.44 85 LEU A N 1
ATOM 680 C CA . LEU A 1 85 ? -1.627 -12.982 -17.145 1.00 73.44 85 LEU A CA 1
ATOM 681 C C . LEU A 1 85 ? -1.776 -12.621 -15.660 1.00 73.44 85 LEU A C 1
ATOM 683 O O . LEU A 1 85 ? -2.849 -12.788 -15.086 1.00 73.44 85 LEU A O 1
ATOM 687 N N . TRP A 1 86 ? -0.716 -12.109 -15.035 1.00 68.19 86 TRP A N 1
ATOM 688 C CA . TRP A 1 86 ? -0.651 -11.887 -13.588 1.00 68.19 86 TRP A CA 1
ATOM 689 C C . TRP A 1 86 ? -0.108 -10.503 -13.192 1.00 68.19 86 TRP A C 1
ATOM 691 O O . TRP A 1 86 ? -0.138 -10.156 -12.007 1.00 68.19 86 TRP A O 1
ATOM 701 N N . MET A 1 87 ? 0.309 -9.673 -14.153 1.00 74.75 87 MET A N 1
ATOM 702 C CA . MET A 1 87 ? 0.658 -8.265 -13.934 1.00 74.75 87 MET A CA 1
ATOM 703 C C . MET A 1 87 ? 0.152 -7.334 -15.050 1.00 74.75 87 MET A C 1
ATOM 705 O O . MET A 1 87 ? 0.028 -7.730 -16.201 1.00 74.75 87 MET A O 1
ATOM 709 N N . ASN A 1 88 ? -0.124 -6.082 -14.701 1.00 79.81 88 ASN A N 1
ATOM 710 C CA . ASN A 1 88 ? -0.298 -4.959 -15.613 1.0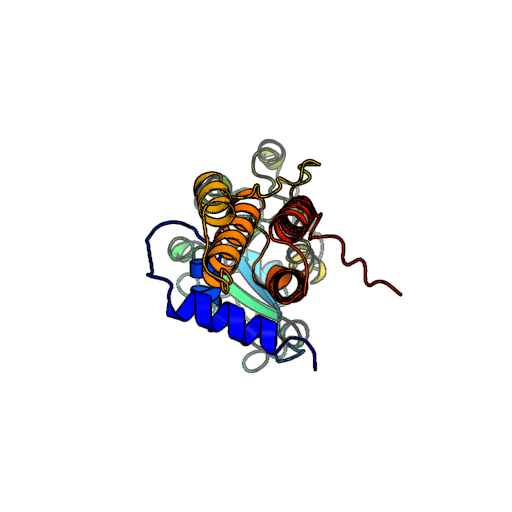0 79.81 88 ASN A CA 1
ATOM 711 C C . ASN A 1 88 ? 0.972 -4.112 -15.550 1.00 79.81 88 ASN A C 1
ATOM 713 O O . ASN A 1 88 ? 1.437 -3.791 -14.457 1.00 79.81 88 ASN A O 1
ATOM 717 N N . ILE A 1 89 ? 1.529 -3.729 -16.696 1.00 84.50 89 ILE A N 1
ATOM 718 C CA . ILE A 1 89 ? 2.794 -2.986 -16.725 1.00 84.50 89 ILE A CA 1
ATOM 719 C C . ILE A 1 89 ? 2.560 -1.621 -17.340 1.00 84.50 89 ILE A C 1
ATOM 721 O O . ILE A 1 89 ? 2.113 -1.510 -18.479 1.00 84.50 89 ILE A O 1
ATOM 725 N N . TYR A 1 90 ? 2.898 -0.585 -16.587 1.00 86.62 90 TYR A N 1
ATOM 726 C CA . TYR A 1 90 ? 2.894 0.788 -17.050 1.00 86.62 90 TYR A CA 1
ATOM 727 C C . TYR A 1 90 ? 4.325 1.208 -17.348 1.00 86.62 90 TYR A C 1
ATOM 729 O O . TYR A 1 90 ? 5.153 1.309 -16.442 1.00 86.62 90 TYR A O 1
ATOM 737 N N . TYR A 1 91 ? 4.608 1.484 -18.615 1.00 89.88 91 TYR A N 1
ATOM 738 C CA . TYR A 1 91 ? 5.842 2.134 -19.018 1.00 89.88 91 TYR A CA 1
ATOM 739 C C . TYR A 1 91 ? 5.646 3.639 -19.123 1.00 89.88 91 TYR A C 1
ATOM 741 O O . TYR A 1 91 ? 4.809 4.121 -19.892 1.00 89.88 91 TYR A O 1
ATOM 749 N N . TYR A 1 92 ? 6.456 4.364 -18.356 1.00 89.38 92 TYR A N 1
ATOM 750 C CA . TYR A 1 92 ? 6.518 5.816 -18.374 1.00 89.38 92 TYR A CA 1
ATOM 751 C C . TYR A 1 92 ? 7.827 6.261 -19.029 1.00 89.38 92 TYR A C 1
ATOM 753 O O . TYR A 1 92 ? 8.897 6.064 -18.437 1.00 89.38 92 TYR A O 1
ATOM 761 N N . PRO A 1 93 ? 7.778 6.874 -20.223 1.00 90.69 93 PRO A N 1
ATOM 762 C CA . PRO A 1 93 ? 8.979 7.394 -20.852 1.00 90.69 93 PRO A CA 1
ATOM 763 C C . PRO A 1 93 ? 9.483 8.637 -20.104 1.00 90.69 93 PRO A C 1
ATOM 765 O O . PRO A 1 93 ? 8.652 9.393 -19.592 1.00 90.69 93 PRO A O 1
ATOM 768 N N . PRO A 1 94 ? 10.808 8.897 -20.070 1.00 89.31 94 PRO A N 1
ATOM 769 C CA . PRO A 1 94 ? 11.438 9.946 -19.259 1.00 89.31 94 PRO A CA 1
ATOM 770 C C . PRO A 1 94 ? 10.784 11.330 -19.337 1.00 89.31 94 PRO A C 1
ATOM 772 O O . PRO A 1 94 ? 10.721 12.047 -18.336 1.00 89.31 94 PRO A O 1
ATOM 775 N N . GLU A 1 95 ? 10.272 11.702 -20.513 1.00 86.06 95 GLU A N 1
ATOM 776 C CA . GLU A 1 95 ? 9.620 12.992 -20.764 1.00 86.06 95 GLU A CA 1
ATOM 777 C C . GLU A 1 95 ? 8.324 13.173 -19.961 1.00 86.06 95 GLU A C 1
ATOM 779 O O . GLU A 1 95 ? 8.017 14.286 -19.528 1.00 86.06 95 GLU A O 1
ATOM 784 N N . LEU A 1 96 ? 7.603 12.078 -19.705 1.00 81.69 96 LEU A N 1
ATOM 785 C CA . LEU A 1 96 ? 6.305 12.062 -19.027 1.00 81.69 96 LEU A CA 1
ATOM 786 C C . LEU A 1 96 ? 6.392 11.666 -17.550 1.00 81.69 96 LEU A C 1
ATOM 788 O O . LEU A 1 96 ? 5.393 11.686 -16.835 1.00 81.69 96 LEU A O 1
ATOM 792 N N . VAL A 1 97 ? 7.592 11.381 -17.038 1.00 73.19 97 VAL A N 1
ATOM 793 C CA . VAL A 1 97 ? 7.815 11.008 -15.628 1.00 73.19 97 VAL A CA 1
ATOM 794 C C . VAL A 1 97 ? 7.566 12.183 -14.657 1.00 73.19 97 VAL A C 1
ATOM 796 O O . VAL A 1 97 ? 7.760 12.064 -13.454 1.00 73.19 97 VAL A O 1
ATOM 799 N N . LYS A 1 98 ? 7.127 13.353 -15.139 1.00 62.81 98 LYS A N 1
ATOM 800 C CA . LYS A 1 98 ? 6.662 14.465 -14.290 1.00 62.81 98 LYS A CA 1
ATOM 801 C C . LYS A 1 98 ? 5.178 14.356 -13.916 1.00 62.81 98 LYS A C 1
ATOM 803 O O . LYS A 1 98 ? 4.770 14.979 -12.943 1.00 62.81 98 LYS A O 1
ATOM 808 N N . GLU A 1 99 ? 4.396 13.562 -14.644 1.00 54.88 99 GLU A N 1
ATOM 809 C CA . GLU A 1 99 ? 2.940 13.406 -14.483 1.00 54.88 99 GLU A CA 1
ATOM 810 C C . GLU A 1 99 ? 2.594 12.150 -13.663 1.00 54.88 99 GLU A C 1
ATOM 812 O O . GLU A 1 99 ? 1.740 11.344 -14.034 1.00 54.88 99 GLU A O 1
ATOM 817 N N . LEU A 1 100 ? 3.321 11.917 -12.568 1.00 58.72 100 LEU A N 1
ATOM 818 C CA . LEU A 1 100 ? 3.222 10.654 -11.838 1.00 58.72 100 LEU A CA 1
ATOM 819 C C . LEU A 1 100 ? 2.025 10.619 -10.882 1.00 58.72 100 LEU A C 1
ATOM 821 O O . LEU A 1 100 ? 1.812 11.576 -10.135 1.00 58.72 100 LEU A O 1
ATOM 825 N N . PRO A 1 101 ? 1.307 9.486 -10.795 1.00 53.19 101 PRO A N 1
ATOM 826 C CA . PRO A 1 101 ? 0.375 9.257 -9.700 1.00 53.19 101 PRO A CA 1
ATOM 827 C C . PRO A 1 101 ? 1.124 9.233 -8.356 1.00 53.19 101 PRO A C 1
ATOM 829 O O . PRO A 1 101 ? 2.188 8.622 -8.223 1.00 53.19 101 PRO A O 1
ATOM 832 N N . TYR A 1 102 ? 0.546 9.888 -7.343 1.00 46.78 102 TYR A N 1
ATOM 833 C CA . TYR A 1 102 ? 1.194 10.228 -6.067 1.00 46.78 102 TYR A CA 1
ATOM 834 C C . TYR A 1 102 ? 1.747 9.039 -5.255 1.00 46.78 102 TYR A C 1
ATOM 836 O O . TYR A 1 102 ? 2.570 9.284 -4.377 1.00 46.78 102 TYR A O 1
ATOM 844 N N . ASN A 1 103 ? 1.427 7.779 -5.587 1.00 53.28 103 ASN A N 1
ATOM 845 C CA . ASN A 1 103 ? 1.748 6.595 -4.768 1.00 53.28 103 ASN A CA 1
ATOM 846 C C . ASN A 1 103 ? 2.539 5.471 -5.477 1.00 53.28 103 ASN A C 1
ATOM 848 O O . ASN A 1 103 ? 2.697 4.402 -4.902 1.00 53.28 103 ASN A O 1
ATOM 852 N N . HIS A 1 104 ? 3.076 5.675 -6.688 1.00 63.16 104 HIS A N 1
ATOM 853 C CA . HIS A 1 104 ? 3.811 4.604 -7.387 1.00 63.16 104 HIS A CA 1
ATOM 854 C C . HIS A 1 104 ? 5.332 4.775 -7.289 1.00 63.16 104 HIS A C 1
ATOM 856 O O . HIS A 1 104 ? 5.860 5.865 -7.525 1.00 63.16 104 HIS A O 1
ATOM 862 N N . ALA A 1 105 ? 6.028 3.688 -6.943 1.00 69.69 105 ALA A N 1
ATOM 863 C CA . ALA A 1 105 ? 7.481 3.586 -7.008 1.00 69.69 105 ALA A CA 1
ATOM 864 C C . ALA A 1 105 ? 7.898 2.852 -8.290 1.00 69.69 105 ALA A C 1
ATOM 866 O O . ALA A 1 105 ? 7.219 1.927 -8.734 1.00 69.69 105 ALA A O 1
ATOM 867 N N . PHE A 1 106 ? 9.005 3.286 -8.886 1.00 80.38 106 PHE A N 1
ATOM 868 C CA . PHE A 1 106 ? 9.444 2.848 -10.205 1.00 80.38 106 PHE A CA 1
ATOM 869 C C . PHE A 1 106 ? 10.633 1.902 -10.140 1.00 80.38 106 PHE A C 1
ATOM 871 O O . PHE A 1 106 ? 11.585 2.136 -9.386 1.00 80.38 106 PHE A O 1
ATOM 878 N N . THR A 1 107 ? 10.614 0.917 -11.030 1.00 89.12 107 THR A N 1
ATOM 879 C CA . THR A 1 107 ? 11.818 0.209 -11.463 1.00 89.12 107 THR A CA 1
ATOM 880 C C . THR A 1 107 ? 12.361 0.896 -12.710 1.00 89.12 107 THR A C 1
ATOM 882 O O . THR A 1 107 ? 11.683 0.989 -13.737 1.00 89.12 107 THR A O 1
ATOM 885 N N . ILE A 1 108 ? 13.569 1.448 -12.601 1.00 90.88 108 ILE A N 1
ATOM 886 C CA . ILE A 1 108 ? 14.208 2.220 -13.666 1.00 90.88 108 ILE A CA 1
ATOM 887 C C . ILE A 1 108 ? 15.311 1.391 -14.317 1.00 90.88 108 ILE A C 1
ATOM 889 O O . ILE A 1 108 ? 16.264 0.983 -13.656 1.00 90.88 108 ILE A O 1
ATOM 893 N N . PHE A 1 109 ? 15.200 1.205 -15.627 1.00 92.31 109 PHE A N 1
ATOM 894 C CA . PHE A 1 109 ? 16.200 0.545 -16.456 1.00 92.31 109 PHE A CA 1
ATOM 895 C C . PHE A 1 109 ? 17.209 1.571 -16.971 1.00 92.31 109 PHE A C 1
ATOM 897 O O . PHE A 1 109 ? 16.826 2.571 -17.587 1.00 92.31 109 PHE A O 1
ATOM 904 N N . LEU A 1 110 ? 18.493 1.336 -16.704 1.00 90.31 110 LEU A N 1
ATOM 905 C CA . LEU A 1 110 ? 19.596 2.209 -17.108 1.00 90.31 110 LEU A CA 1
ATOM 906 C C . LEU A 1 110 ? 20.684 1.409 -17.825 1.00 90.31 110 LEU A C 1
ATOM 908 O O . LEU A 1 110 ? 20.844 0.213 -17.596 1.00 90.31 110 LEU A O 1
ATOM 912 N N . ASN A 1 111 ? 21.468 2.101 -18.649 1.00 83.69 111 ASN A N 1
ATOM 913 C CA . ASN A 1 111 ? 22.621 1.510 -19.316 1.00 83.69 111 ASN A CA 1
ATOM 914 C C . ASN A 1 111 ? 23.913 1.777 -18.524 1.00 83.69 111 ASN A C 1
ATOM 916 O O . ASN A 1 111 ? 24.419 0.894 -17.844 1.00 8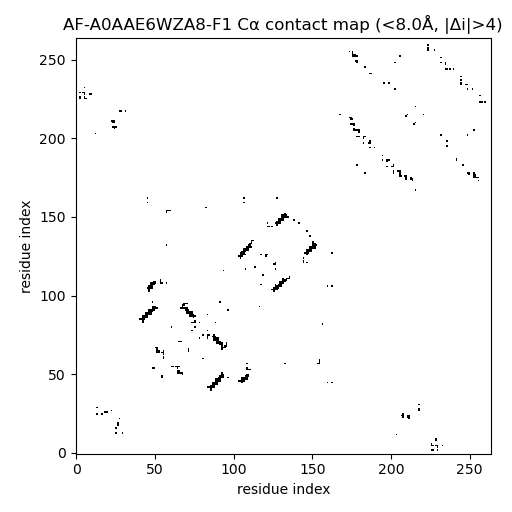3.69 111 ASN A O 1
ATOM 920 N N . ASP A 1 112 ? 24.384 3.024 -18.549 1.00 78.38 112 ASP A N 1
ATOM 921 C CA . ASP A 1 112 ? 25.739 3.425 -18.146 1.00 78.38 112 ASP A CA 1
ATOM 922 C C . ASP A 1 112 ? 25.775 4.407 -16.961 1.00 78.38 112 ASP A C 1
ATOM 924 O O . ASP A 1 112 ? 26.737 4.461 -16.195 1.00 78.38 112 ASP A O 1
ATOM 928 N N . ARG A 1 113 ? 24.730 5.226 -16.793 1.00 83.31 113 ARG A N 1
ATOM 929 C CA . ARG A 1 113 ? 24.668 6.254 -15.742 1.00 83.31 113 ARG A CA 1
ATOM 930 C C . ARG A 1 113 ? 23.245 6.579 -15.315 1.00 83.31 113 ARG A C 1
ATOM 932 O O . ARG A 1 113 ? 22.300 6.420 -16.079 1.00 83.31 113 ARG A O 1
ATOM 939 N N . ILE A 1 114 ? 23.104 7.156 -14.119 1.00 85.00 114 ILE A N 1
ATOM 940 C CA . ILE A 1 114 ? 21.824 7.703 -13.644 1.00 85.00 114 ILE A CA 1
ATOM 941 C C . ILE A 1 114 ? 21.564 9.065 -14.315 1.00 85.00 114 ILE A C 1
ATOM 943 O O . ILE A 1 114 ? 22.286 10.039 -14.026 1.00 85.00 114 ILE A O 1
ATOM 947 N N . PRO A 1 115 ? 20.535 9.183 -15.172 1.00 85.81 115 PRO A N 1
ATOM 948 C CA . PRO A 1 115 ? 20.201 10.426 -15.847 1.00 85.81 115 PRO A CA 1
ATOM 949 C C . PRO A 1 115 ? 19.602 11.445 -14.872 1.00 85.81 115 PRO A C 1
ATOM 951 O O . PRO A 1 115 ? 19.046 11.104 -13.828 1.00 85.81 115 PRO A O 1
ATOM 954 N N . ILE A 1 116 ? 19.697 12.730 -15.224 1.00 83.94 116 ILE A N 1
ATOM 955 C CA . ILE A 1 116 ? 19.272 13.849 -14.362 1.00 83.94 116 ILE A CA 1
ATOM 956 C C . ILE A 1 116 ? 17.799 13.728 -13.953 1.00 83.94 116 ILE A C 1
ATOM 958 O O . ILE A 1 116 ? 17.449 14.042 -12.815 1.00 83.94 116 ILE A O 1
ATOM 962 N N . TRP A 1 117 ? 16.940 13.265 -14.863 1.00 84.50 117 TRP A N 1
ATOM 963 C CA . TRP A 1 117 ? 15.517 13.091 -14.590 1.00 84.50 117 TRP A CA 1
ATOM 964 C C . TRP A 1 117 ? 15.277 12.046 -13.489 1.00 84.50 117 TRP A C 1
ATOM 966 O O . TRP A 1 117 ? 14.498 12.304 -12.575 1.00 84.50 117 TRP A O 1
ATOM 976 N N . ALA A 1 118 ? 16.021 10.935 -13.501 1.00 84.38 118 ALA A N 1
ATOM 977 C CA . ALA A 1 118 ? 15.904 9.876 -12.503 1.00 84.38 118 ALA A CA 1
ATOM 978 C C . ALA A 1 118 ? 16.437 10.320 -11.135 1.00 84.38 118 ALA A C 1
ATOM 980 O O . ALA A 1 118 ? 15.849 9.984 -10.112 1.00 84.38 118 ALA A O 1
ATOM 981 N N . ARG A 1 119 ? 17.487 11.154 -11.089 1.00 82.19 119 ARG A N 1
ATOM 982 C CA . ARG A 1 119 ? 18.023 11.689 -9.820 1.00 82.19 119 ARG A CA 1
ATOM 983 C C . ARG A 1 119 ? 16.963 12.434 -9.008 1.00 82.19 119 ARG A C 1
ATOM 985 O O . ARG A 1 119 ? 16.900 12.268 -7.796 1.00 82.19 119 ARG A O 1
ATOM 992 N N . LYS A 1 120 ? 16.103 13.220 -9.669 1.00 78.12 120 LYS A N 1
ATOM 993 C CA . LYS A 1 120 ? 14.994 13.921 -8.998 1.00 78.12 120 LYS A CA 1
ATOM 994 C C . LYS A 1 120 ? 13.984 12.947 -8.390 1.00 78.12 120 LYS A C 1
ATOM 996 O O . LYS A 1 120 ? 13.454 13.208 -7.318 1.00 78.12 120 LYS A O 1
ATOM 1001 N N . LEU A 1 121 ? 13.740 11.821 -9.054 1.00 77.75 121 LEU A N 1
ATOM 1002 C CA . LEU A 1 121 ? 12.844 10.780 -8.554 1.00 77.75 121 LEU A CA 1
ATOM 1003 C C . LEU A 1 121 ? 13.432 10.058 -7.349 1.00 77.75 121 LEU A C 1
ATOM 1005 O O . LEU A 1 121 ? 12.690 9.742 -6.426 1.00 77.75 121 LEU A O 1
ATOM 1009 N N . VAL A 1 122 ? 14.748 9.836 -7.336 1.00 79.31 122 VAL A N 1
ATOM 1010 C CA . VAL A 1 122 ? 15.441 9.238 -6.187 1.00 79.31 122 VAL A CA 1
ATOM 1011 C C . VAL A 1 122 ? 15.316 10.134 -4.960 1.00 79.31 122 VAL A C 1
ATOM 1013 O O . VAL A 1 122 ? 14.868 9.671 -3.916 1.00 79.31 122 VAL A O 1
ATOM 1016 N N . VAL A 1 123 ? 15.602 11.434 -5.106 1.00 76.81 123 VAL A N 1
ATOM 1017 C CA . VAL A 1 123 ? 15.441 12.416 -4.016 1.00 76.81 123 VAL A CA 1
ATOM 1018 C C . VAL A 1 123 ? 14.001 12.435 -3.489 1.00 76.81 123 VAL A C 1
ATOM 1020 O O . VAL A 1 123 ? 13.782 12.517 -2.284 1.00 76.81 123 VAL A O 1
ATOM 1023 N N . ASN A 1 124 ? 13.016 12.283 -4.377 1.00 72.81 124 ASN A N 1
ATOM 1024 C CA . ASN A 1 124 ? 11.597 12.233 -4.021 1.00 72.81 124 ASN A CA 1
ATOM 1025 C C . ASN A 1 124 ? 11.107 10.841 -3.572 1.00 72.81 124 ASN A C 1
ATOM 1027 O O . ASN A 1 124 ? 9.897 10.647 -3.446 1.00 72.81 124 ASN A O 1
ATOM 1031 N N . ARG A 1 125 ? 12.006 9.866 -3.366 1.00 73.56 125 ARG A N 1
ATOM 1032 C CA . ARG A 1 125 ? 11.685 8.478 -2.974 1.00 73.56 125 ARG A CA 1
ATOM 1033 C C . ARG A 1 125 ? 10.655 7.805 -3.897 1.00 73.56 125 ARG A C 1
ATOM 1035 O O . ARG A 1 125 ? 9.770 7.077 -3.458 1.00 73.56 125 ARG A O 1
ATOM 1042 N N . LYS A 1 126 ? 10.749 8.084 -5.202 1.00 77.50 126 LYS A N 1
ATOM 1043 C CA . LYS A 1 126 ? 9.905 7.507 -6.267 1.00 77.50 126 LYS A CA 1
ATOM 1044 C C . LYS A 1 126 ? 10.589 6.391 -7.045 1.00 77.50 126 LYS A C 1
ATOM 1046 O O . LYS A 1 126 ? 9.956 5.776 -7.896 1.00 77.50 126 LYS A O 1
ATOM 1051 N N . VAL A 1 127 ? 11.861 6.120 -6.772 1.00 80.62 127 VAL A N 1
ATOM 1052 C CA . VAL A 1 127 ? 12.601 5.010 -7.380 1.00 80.62 127 VAL A CA 1
ATOM 1053 C C . VAL A 1 127 ? 12.746 3.918 -6.342 1.00 80.62 127 VAL A C 1
ATOM 1055 O O . VAL A 1 127 ? 13.258 4.180 -5.261 1.00 80.62 127 VAL A O 1
ATOM 1058 N N . LYS A 1 128 ? 12.298 2.708 -6.673 1.00 79.38 128 LYS A N 1
ATOM 1059 C CA . LYS A 1 128 ? 12.502 1.528 -5.832 1.00 79.38 128 LYS A CA 1
ATOM 1060 C C . LYS A 1 128 ? 13.773 0.793 -6.223 1.00 79.38 128 LYS A C 1
ATOM 1062 O O . LYS A 1 128 ? 14.517 0.356 -5.350 1.00 79.38 128 LYS A O 1
ATOM 1067 N N . ARG A 1 129 ? 14.017 0.662 -7.529 1.00 85.62 129 ARG A N 1
ATOM 1068 C CA . ARG A 1 129 ? 15.172 -0.069 -8.038 1.00 85.62 129 ARG A CA 1
ATOM 1069 C C . ARG A 1 129 ? 15.747 0.542 -9.302 1.00 85.62 129 ARG A C 1
ATOM 1071 O O . ARG A 1 129 ? 15.012 0.991 -10.181 1.00 85.62 129 ARG A O 1
ATOM 1078 N N . PHE A 1 130 ? 17.066 0.461 -9.407 1.00 88.38 130 PHE A N 1
ATOM 1079 C CA . PHE A 1 130 ? 17.785 0.566 -10.665 1.00 88.38 130 PHE A CA 1
ATOM 1080 C C . PHE A 1 130 ? 18.178 -0.815 -11.183 1.00 88.38 130 PHE A C 1
ATOM 1082 O O . PHE A 1 130 ? 18.831 -1.585 -10.478 1.00 88.38 130 PHE A O 1
ATOM 1089 N N . VAL A 1 131 ? 17.788 -1.109 -12.420 1.00 90.06 131 VAL A N 1
ATOM 1090 C CA . VAL A 1 131 ? 18.151 -2.333 -13.138 1.00 90.06 131 VAL A CA 1
ATOM 1091 C C . VAL A 1 131 ? 19.083 -1.949 -14.275 1.00 90.06 131 VAL A C 1
ATOM 1093 O O . VAL A 1 131 ? 18.774 -1.047 -15.053 1.00 90.06 131 VAL A O 1
ATOM 1096 N N . THR A 1 132 ? 20.239 -2.596 -14.359 1.00 89.31 132 THR A N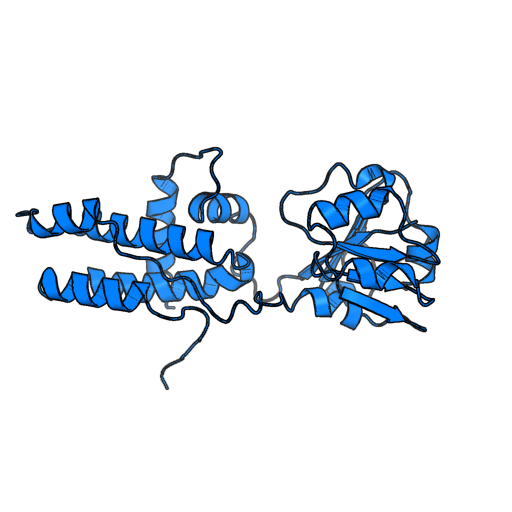 1
ATOM 1097 C CA . THR A 1 132 ? 21.322 -2.185 -15.270 1.00 89.31 132 THR A CA 1
ATOM 1098 C C . THR A 1 132 ? 21.980 -3.372 -15.941 1.00 89.31 132 THR A C 1
ATOM 1100 O O . THR A 1 132 ? 21.968 -4.459 -15.374 1.00 89.31 132 THR A O 1
ATOM 1103 N N . LYS A 1 133 ? 22.552 -3.184 -17.134 1.00 83.12 133 LYS A N 1
ATOM 1104 C CA . LYS A 1 133 ? 23.384 -4.221 -17.773 1.00 83.12 133 LYS A CA 1
ATOM 1105 C C . LYS A 1 133 ? 24.813 -4.230 -17.241 1.00 83.12 133 LYS A C 1
ATOM 1107 O O . LYS A 1 133 ? 25.427 -5.283 -17.121 1.00 83.12 133 LYS A O 1
ATOM 1112 N N . GLU A 1 134 ? 25.322 -3.057 -16.884 1.00 82.12 134 GLU A N 1
ATOM 1113 C CA . GLU A 1 134 ? 26.684 -2.874 -16.395 1.00 82.12 134 GLU A CA 1
ATOM 1114 C C . GLU A 1 134 ? 26.689 -2.225 -15.010 1.00 82.12 134 GLU A C 1
ATOM 1116 O O . GLU A 1 134 ? 25.748 -1.531 -14.614 1.00 82.12 134 GLU A O 1
ATOM 1121 N N . ALA A 1 135 ? 27.765 -2.463 -14.260 1.00 76.06 135 ALA A N 1
ATOM 1122 C CA . ALA A 1 135 ? 27.954 -1.875 -12.944 1.00 76.06 135 ALA A CA 1
ATOM 1123 C C . ALA A 1 135 ? 28.119 -0.345 -13.047 1.00 76.06 135 ALA A C 1
ATOM 1125 O O . ALA A 1 135 ? 29.071 0.139 -13.655 1.00 76.06 135 ALA A O 1
ATOM 1126 N N . ILE A 1 136 ? 27.238 0.424 -12.403 1.00 76.69 136 ILE A N 1
ATOM 1127 C CA . ILE A 1 136 ? 27.321 1.891 -12.344 1.00 76.69 136 ILE A CA 1
ATOM 1128 C C . ILE A 1 136 ? 27.935 2.294 -10.992 1.00 76.69 136 ILE A C 1
ATOM 1130 O O . ILE A 1 136 ? 27.250 2.342 -9.970 1.00 76.69 136 ILE A O 1
ATOM 1134 N N . GLU A 1 137 ? 29.238 2.606 -10.973 1.00 63.34 137 GLU A N 1
ATOM 1135 C CA . GLU A 1 137 ? 29.995 2.936 -9.747 1.00 63.34 137 GLU A CA 1
ATOM 1136 C C . GLU A 1 137 ? 29.402 4.056 -8.848 1.00 63.34 137 GLU A C 1
ATOM 1138 O O . GLU A 1 137 ? 29.503 3.930 -7.624 1.00 63.34 137 GLU A O 1
ATOM 1143 N N . PRO A 1 138 ? 28.733 5.114 -9.366 1.00 60.25 138 PRO A N 1
ATOM 1144 C CA . PRO A 1 138 ? 28.127 6.152 -8.521 1.00 60.25 138 PRO A CA 1
ATOM 1145 C C . PRO A 1 138 ? 26.922 5.727 -7.658 1.00 60.25 138 PRO A C 1
ATOM 1147 O O . PRO A 1 138 ? 26.415 6.556 -6.901 1.00 60.25 138 PRO A O 1
ATOM 1150 N N . LEU A 1 139 ? 26.417 4.492 -7.768 1.00 55.38 139 LEU A N 1
ATOM 1151 C CA . LEU A 1 139 ? 25.172 4.088 -7.098 1.00 55.38 139 LEU A CA 1
ATOM 1152 C C . LEU A 1 139 ? 25.310 3.785 -5.601 1.00 55.38 139 LEU A C 1
ATOM 1154 O O . LEU A 1 139 ? 24.323 3.888 -4.881 1.00 55.38 139 LEU A O 1
ATOM 1158 N N . LYS A 1 140 ? 26.527 3.520 -5.108 1.00 52.84 140 LYS A N 1
ATOM 1159 C CA . LYS A 1 140 ? 26.793 3.284 -3.672 1.00 52.84 140 LYS A CA 1
ATOM 1160 C C . LYS A 1 140 ? 26.489 4.493 -2.776 1.00 52.84 140 LYS A C 1
ATOM 1162 O O . LYS A 1 140 ? 26.327 4.342 -1.575 1.00 52.84 140 LYS A O 1
ATOM 1167 N N . ASN A 1 141 ? 26.391 5.693 -3.349 1.00 56.56 141 ASN A N 1
ATOM 1168 C CA . ASN A 1 141 ? 26.077 6.916 -2.605 1.00 56.56 141 ASN A CA 1
ATOM 1169 C C . ASN A 1 141 ? 24.567 7.117 -2.374 1.00 56.56 141 ASN A C 1
ATOM 1171 O O . ASN A 1 141 ? 24.179 8.124 -1.790 1.00 56.56 141 ASN A O 1
ATOM 1175 N N . TYR A 1 142 ? 23.717 6.206 -2.861 1.00 62.06 142 TYR A N 1
ATOM 1176 C CA . TYR A 1 142 ? 22.257 6.322 -2.787 1.00 62.06 142 TYR A CA 1
ATOM 1177 C C . TYR A 1 142 ? 21.606 5.405 -1.741 1.00 62.06 142 TYR A C 1
ATOM 1179 O O . TYR A 1 142 ? 20.378 5.362 -1.672 1.00 62.06 142 TYR A O 1
ATOM 1187 N N . ASP A 1 143 ? 22.398 4.742 -0.889 1.00 61.44 143 ASP A N 1
ATOM 1188 C CA . ASP A 1 143 ? 21.898 3.917 0.224 1.00 61.44 143 ASP A CA 1
ATOM 1189 C C . ASP A 1 143 ? 20.970 4.710 1.170 1.00 61.44 143 ASP A C 1
ATOM 1191 O O . ASP A 1 143 ? 20.009 4.156 1.698 1.00 61.44 143 ASP A O 1
ATOM 1195 N N . GLU A 1 144 ? 21.183 6.027 1.314 1.00 63.97 144 GLU A N 1
ATOM 1196 C CA . GLU A 1 144 ? 20.316 6.943 2.081 1.00 63.97 144 GLU A CA 1
ATOM 1197 C C . GLU A 1 144 ? 18.858 6.974 1.575 1.00 63.97 144 GLU A C 1
ATOM 1199 O O . GLU A 1 144 ? 17.931 7.263 2.333 1.00 63.97 144 GLU A O 1
ATOM 1204 N N . TYR A 1 145 ? 18.636 6.666 0.295 1.00 62.75 145 TYR A N 1
ATOM 1205 C CA . TYR A 1 145 ? 17.322 6.718 -0.350 1.00 62.75 145 TYR A CA 1
ATOM 1206 C C . TYR A 1 145 ? 16.661 5.342 -0.489 1.00 62.75 145 TYR A C 1
ATOM 1208 O O . TYR A 1 145 ? 15.629 5.243 -1.150 1.00 62.75 145 TYR A O 1
ATOM 1216 N N . GLU A 1 146 ? 17.249 4.298 0.111 1.00 70.38 146 GLU A N 1
ATOM 1217 C CA . GLU A 1 146 ? 16.740 2.917 0.107 1.00 70.38 146 GLU A CA 1
ATOM 1218 C C . GLU A 1 146 ? 16.485 2.342 -1.302 1.00 70.38 146 GLU A C 1
ATOM 1220 O O . GLU A 1 146 ? 15.647 1.458 -1.489 1.00 70.38 146 GLU A O 1
ATOM 1225 N N . VAL A 1 147 ? 17.213 2.831 -2.312 1.00 74.50 147 VAL A N 1
ATOM 1226 C CA . VAL A 1 147 ? 17.061 2.369 -3.696 1.00 74.50 147 VAL A CA 1
ATOM 1227 C C . VAL A 1 147 ? 17.848 1.082 -3.899 1.00 74.50 147 VAL A C 1
ATOM 1229 O O . VAL A 1 147 ? 19.064 1.046 -3.724 1.00 74.50 147 VAL A O 1
ATOM 1232 N N . GLU A 1 148 ? 17.168 0.020 -4.318 1.00 79.81 148 GLU A N 1
ATOM 1233 C CA . GLU A 1 148 ? 17.830 -1.232 -4.662 1.00 79.81 148 GLU A CA 1
ATOM 1234 C C . GLU A 1 148 ? 18.586 -1.113 -5.989 1.00 79.81 148 GLU A C 1
ATOM 1236 O O . GLU A 1 148 ? 18.208 -0.366 -6.896 1.00 79.81 148 GLU A O 1
ATOM 1241 N N . TYR A 1 149 ? 19.642 -1.905 -6.129 1.00 81.56 149 TYR A N 1
ATOM 1242 C CA . TYR A 1 149 ? 20.434 -1.963 -7.344 1.00 81.56 149 TYR A CA 1
ATOM 1243 C C . TYR A 1 149 ? 20.605 -3.405 -7.800 1.00 81.56 149 TYR A C 1
ATOM 1245 O O . TYR A 1 149 ? 20.968 -4.272 -7.006 1.00 81.56 149 TYR A O 1
ATOM 1253 N N . GLU A 1 150 ? 20.341 -3.658 -9.079 1.00 84.62 150 GLU A N 1
ATOM 1254 C CA . GLU A 1 150 ? 20.482 -4.978 -9.675 1.00 84.62 150 GLU A CA 1
ATOM 1255 C C . GLU A 1 150 ? 21.136 -4.865 -11.055 1.00 84.62 150 GLU A C 1
ATOM 1257 O O . GLU A 1 150 ? 20.655 -4.160 -11.947 1.00 84.62 150 GLU A O 1
ATOM 1262 N N . THR A 1 151 ? 22.258 -5.558 -11.225 1.00 86.38 151 THR A N 1
ATOM 1263 C CA . THR A 1 151 ? 22.909 -5.724 -12.525 1.00 86.38 151 THR A CA 1
ATOM 1264 C C . THR A 1 151 ? 22.478 -7.061 -13.112 1.00 86.38 151 THR A C 1
ATOM 1266 O O . THR A 1 151 ? 22.611 -8.094 -12.455 1.00 86.38 151 THR A O 1
ATOM 1269 N N . ILE A 1 152 ? 21.945 -7.042 -14.330 1.00 83.75 152 ILE A N 1
ATOM 1270 C CA . ILE A 1 152 ? 21.420 -8.213 -15.028 1.00 83.75 152 ILE A CA 1
ATOM 1271 C C . ILE A 1 152 ? 22.144 -8.415 -16.358 1.00 83.75 152 ILE A C 1
ATOM 1273 O O . ILE A 1 152 ? 22.321 -7.479 -17.131 1.00 83.75 152 ILE A O 1
ATOM 1277 N N . ASN A 1 153 ? 22.519 -9.660 -16.643 1.00 79.75 153 ASN A N 1
ATOM 1278 C CA . ASN A 1 153 ? 23.010 -10.051 -17.969 1.00 79.75 153 ASN A CA 1
ATOM 1279 C C . ASN A 1 153 ? 21.844 -10.416 -18.897 1.00 79.75 153 ASN A C 1
ATOM 1281 O O . ASN A 1 153 ? 21.860 -10.106 -20.083 1.00 79.75 153 ASN A O 1
ATOM 1285 N N . GLU A 1 154 ? 20.813 -11.038 -18.325 1.00 81.31 154 GLU A N 1
ATOM 1286 C CA . GLU A 1 154 ? 19.557 -11.395 -18.976 1.00 81.31 154 GLU A CA 1
ATOM 1287 C C . GLU A 1 154 ? 18.410 -11.038 -18.033 1.00 81.31 154 GLU A C 1
ATOM 1289 O O . GLU A 1 154 ? 18.537 -11.143 -16.808 1.00 81.31 154 GLU A O 1
ATOM 1294 N N . PHE A 1 155 ? 17.295 -10.580 -18.590 1.00 81.88 155 PHE A N 1
ATOM 1295 C CA . PHE A 1 155 ? 16.170 -10.144 -17.782 1.00 81.88 155 PHE A CA 1
ATOM 1296 C C . PHE A 1 155 ? 15.335 -11.309 -17.268 1.00 81.88 155 PHE A C 1
ATOM 1298 O O . PHE A 1 155 ? 14.985 -12.233 -17.997 1.00 81.88 155 PHE A O 1
ATOM 1305 N N . ASN A 1 156 ? 14.978 -11.217 -15.990 1.00 81.62 156 ASN A N 1
ATOM 1306 C CA . ASN A 1 156 ? 14.072 -12.130 -15.322 1.00 81.62 156 ASN A CA 1
ATOM 1307 C C . ASN A 1 156 ? 12.897 -11.327 -14.754 1.00 81.62 156 ASN A C 1
ATOM 1309 O O . ASN A 1 156 ? 13.082 -10.325 -14.064 1.00 81.62 156 ASN A O 1
ATOM 1313 N N . TYR A 1 157 ? 11.679 -11.805 -14.987 1.00 77.06 157 TYR A N 1
ATOM 1314 C CA . TYR A 1 157 ? 10.448 -11.230 -14.449 1.00 77.06 157 TYR A CA 1
ATOM 1315 C C . TYR A 1 157 ? 10.392 -11.180 -12.919 1.00 77.06 157 TYR A C 1
ATOM 1317 O O . TYR A 1 157 ? 9.667 -10.357 -12.358 1.00 77.06 157 TYR A O 1
ATOM 1325 N N . GLU A 1 158 ? 11.190 -11.997 -12.232 1.00 74.00 158 GLU A N 1
ATOM 1326 C CA . GLU A 1 158 ? 11.391 -11.895 -10.788 1.00 74.00 158 GLU A CA 1
ATOM 1327 C C . GLU A 1 158 ? 11.938 -10.529 -10.364 1.00 74.00 158 GLU A C 1
ATOM 1329 O O . GLU A 1 158 ? 11.605 -10.054 -9.281 1.00 74.00 158 GLU A O 1
ATOM 1334 N N . VAL A 1 159 ? 12.704 -9.851 -11.224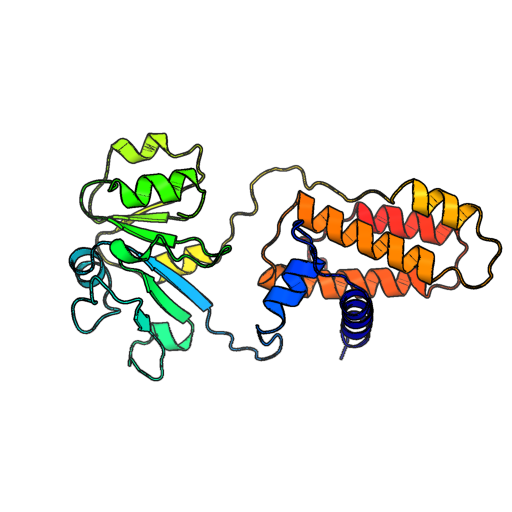 1.00 77.44 159 VAL A N 1
ATOM 1335 C CA . VAL A 1 159 ? 13.176 -8.481 -10.984 1.00 77.44 159 VAL A CA 1
ATOM 1336 C C . VAL A 1 159 ? 11.978 -7.551 -10.786 1.00 77.44 159 VAL A C 1
ATOM 1338 O O . VAL A 1 159 ? 11.915 -6.837 -9.792 1.00 77.44 159 VAL A O 1
ATOM 1341 N N . LEU A 1 160 ? 10.954 -7.629 -11.634 1.00 75.69 160 LEU A N 1
ATOM 1342 C CA . LEU A 1 160 ? 9.731 -6.837 -11.451 1.00 75.69 160 LEU A CA 1
ATOM 1343 C C . LEU A 1 160 ? 8.899 -7.311 -10.249 1.00 75.69 160 LEU A C 1
ATOM 1345 O O . LEU A 1 160 ? 8.150 -6.546 -9.652 1.00 75.69 160 LEU A O 1
ATOM 1349 N N . LEU A 1 161 ? 9.020 -8.582 -9.862 1.00 67.88 161 LEU A N 1
ATOM 1350 C CA . LEU A 1 161 ? 8.287 -9.148 -8.729 1.00 67.88 161 LEU A CA 1
ATOM 1351 C C . LEU A 1 161 ? 8.899 -8.829 -7.370 1.00 67.88 161 LEU A C 1
ATOM 1353 O O . LEU A 1 161 ? 8.161 -8.780 -6.387 1.00 67.88 161 LEU A O 1
ATOM 1357 N N . LYS A 1 162 ? 10.205 -8.584 -7.275 1.00 62.53 162 LYS A N 1
ATOM 1358 C CA . LYS A 1 162 ? 10.841 -8.105 -6.036 1.00 62.53 162 LYS A CA 1
ATOM 1359 C C . LYS A 1 162 ? 10.271 -6.750 -5.596 1.00 62.53 162 LYS A C 1
ATOM 1361 O O . LYS A 1 162 ? 10.315 -6.406 -4.417 1.00 62.53 162 LYS A O 1
ATOM 1366 N N . ASP A 1 163 ? 9.591 -6.045 -6.501 1.00 52.50 163 ASP A N 1
ATOM 1367 C CA . ASP A 1 163 ? 8.822 -4.847 -6.176 1.00 52.50 163 ASP A CA 1
ATOM 1368 C C . ASP A 1 163 ? 7.604 -5.139 -5.277 1.00 52.50 163 ASP A C 1
ATOM 1370 O O . ASP A 1 163 ? 7.075 -4.218 -4.658 1.00 52.50 163 ASP A O 1
ATOM 1374 N N . SER A 1 164 ? 7.232 -6.415 -5.098 1.00 41.94 164 SER A N 1
ATOM 1375 C CA . SER A 1 164 ? 6.143 -6.873 -4.222 1.00 41.94 164 SER A CA 1
ATOM 1376 C C . SER A 1 164 ? 6.542 -7.246 -2.798 1.00 41.94 164 SER A C 1
ATOM 1378 O O . SER A 1 164 ? 5.661 -7.430 -1.957 1.00 41.94 164 SER A O 1
ATOM 1380 N N . VAL A 1 165 ? 7.839 -7.304 -2.493 1.00 35.25 165 VAL A N 1
ATOM 1381 C CA . VAL A 1 165 ? 8.272 -7.171 -1.105 1.00 35.25 165 VAL A CA 1
ATOM 1382 C C . VAL A 1 165 ? 8.487 -5.685 -0.918 1.00 35.25 165 VAL A C 1
ATOM 1384 O O . VAL A 1 165 ? 9.508 -5.105 -1.286 1.00 35.25 165 VAL A O 1
ATOM 1387 N N . ILE A 1 166 ? 7.456 -5.015 -0.420 1.00 33.31 166 ILE A N 1
ATOM 1388 C CA . ILE A 1 166 ? 7.698 -3.820 0.372 1.00 33.31 166 ILE A CA 1
ATOM 1389 C C . ILE A 1 166 ? 8.663 -4.310 1.439 1.00 33.31 166 ILE A C 1
ATOM 1391 O O . ILE A 1 166 ? 8.308 -5.181 2.236 1.00 33.31 166 ILE A O 1
ATOM 1395 N N . ARG A 1 167 ? 9.912 -3.835 1.396 1.00 31.42 167 ARG A N 1
ATOM 1396 C CA . ARG A 1 167 ? 10.708 -3.835 2.609 1.00 31.42 167 ARG A CA 1
ATOM 1397 C C . ARG A 1 167 ? 9.832 -3.064 3.579 1.00 31.42 167 ARG A C 1
ATOM 1399 O O . ARG A 1 167 ? 9.674 -1.857 3.423 1.00 31.42 167 ARG A O 1
ATOM 1406 N N . MET A 1 168 ? 9.186 -3.777 4.505 1.00 31.36 168 MET A N 1
ATOM 1407 C CA . MET A 1 168 ? 8.877 -3.174 5.786 1.00 31.36 168 MET A CA 1
ATOM 1408 C C . MET A 1 168 ? 10.176 -2.484 6.153 1.00 31.36 168 MET A C 1
ATOM 1410 O O . MET A 1 168 ? 11.219 -3.145 6.184 1.00 31.36 168 MET A O 1
ATOM 1414 N N . SER A 1 169 ? 10.146 -1.158 6.248 1.00 30.45 169 SER A N 1
ATOM 1415 C CA . SER A 1 169 ? 11.267 -0.422 6.795 1.00 30.45 169 SER A CA 1
ATOM 1416 C C . SER A 1 169 ? 11.704 -1.208 8.022 1.00 30.45 169 SER A C 1
ATOM 1418 O O . SER A 1 169 ? 10.897 -1.456 8.919 1.00 30.45 169 SER A O 1
ATOM 1420 N N . ASN A 1 170 ? 12.950 -1.678 8.024 1.00 33.12 170 ASN A N 1
ATOM 1421 C CA . ASN A 1 170 ? 13.567 -2.326 9.176 1.00 33.12 170 ASN A CA 1
ATOM 1422 C C . ASN A 1 170 ? 13.802 -1.279 10.283 1.00 33.12 170 ASN A C 1
ATOM 1424 O O . ASN A 1 170 ? 14.863 -1.231 10.898 1.00 33.12 170 ASN A O 1
ATOM 1428 N N . SER A 1 171 ? 12.824 -0.413 10.549 1.00 36.81 171 SER A N 1
ATOM 1429 C CA . SER A 1 171 ? 12.634 0.139 11.871 1.00 36.81 171 SER A CA 1
ATOM 1430 C C . SER A 1 171 ? 12.121 -1.022 12.711 1.00 36.81 171 SER A C 1
ATOM 1432 O O . SER A 1 171 ? 10.943 -1.367 12.677 1.00 36.81 171 SER A O 1
ATOM 1434 N N . ASN A 1 172 ? 13.020 -1.636 13.477 1.00 43.09 172 ASN A N 1
ATOM 1435 C CA . ASN A 1 172 ? 12.699 -2.617 14.519 1.00 43.09 172 ASN A CA 1
ATOM 1436 C C . ASN A 1 172 ? 11.793 -2.047 15.639 1.00 43.09 172 ASN A C 1
ATOM 1438 O O . ASN A 1 172 ? 11.635 -2.670 16.684 1.00 43.09 172 ASN A O 1
ATOM 1442 N N . GLU A 1 173 ? 11.190 -0.879 15.429 1.00 48.34 173 GLU A N 1
ATOM 1443 C CA . GLU A 1 173 ? 10.264 -0.204 16.319 1.00 48.34 173 GLU A CA 1
ATOM 1444 C C . GLU A 1 173 ? 8.981 0.059 15.526 1.00 48.34 173 GLU A C 1
ATOM 1446 O O . GLU A 1 173 ? 8.886 1.013 14.755 1.00 48.34 173 GLU A O 1
ATOM 1451 N N . GLN A 1 174 ? 8.000 -0.835 15.665 1.00 56.91 174 GLN A N 1
ATOM 1452 C CA . GLN A 1 174 ? 6.628 -0.500 15.301 1.00 56.91 174 GLN A CA 1
ATOM 1453 C C . GLN A 1 174 ? 6.142 0.580 16.255 1.00 56.91 174 GLN A C 1
ATOM 1455 O O . GLN A 1 174 ? 6.235 0.428 17.474 1.00 56.91 174 GLN A O 1
ATOM 1460 N N . LEU A 1 175 ? 5.618 1.661 15.695 1.00 57.81 175 LEU A N 1
ATOM 1461 C CA . LEU A 1 175 ? 5.032 2.730 16.483 1.00 57.81 175 LEU A CA 1
ATOM 1462 C C . LEU A 1 175 ? 3.552 2.403 16.691 1.00 57.81 175 LEU A C 1
ATOM 1464 O O . LEU A 1 175 ? 2.808 2.149 15.738 1.00 57.81 175 LEU A O 1
ATOM 1468 N N . PHE A 1 176 ? 3.154 2.331 17.955 1.00 78.06 176 PHE A N 1
ATOM 1469 C CA . PHE A 1 176 ? 1.806 1.965 18.369 1.00 78.06 176 PHE A CA 1
ATOM 1470 C C . PHE A 1 176 ? 0.939 3.213 18.516 1.00 78.06 176 PHE A C 1
ATOM 1472 O O . PHE A 1 176 ? 1.454 4.298 18.768 1.00 78.06 176 PHE A O 1
ATOM 1479 N N . ALA A 1 177 ? -0.370 3.048 18.341 1.00 79.38 177 ALA A N 1
ATOM 1480 C CA . ALA A 1 177 ? -1.317 4.132 18.553 1.00 79.38 177 ALA A CA 1
ATOM 1481 C C . ALA A 1 177 ? -1.787 4.131 20.007 1.00 79.38 177 ALA A C 1
ATOM 1483 O O . ALA A 1 177 ? -2.218 3.089 20.518 1.00 79.38 177 ALA A O 1
ATOM 1484 N N . ASP A 1 178 ? -1.727 5.299 20.635 1.00 82.06 178 ASP A N 1
ATOM 1485 C CA . ASP A 1 178 ? -2.237 5.513 21.981 1.00 82.06 178 ASP A CA 1
ATOM 1486 C C . ASP A 1 178 ? -3.724 5.879 21.925 1.00 82.06 178 ASP A C 1
ATOM 1488 O O . ASP A 1 178 ? -4.238 6.391 20.933 1.00 82.06 178 ASP A O 1
ATOM 1492 N N . ILE A 1 179 ? -4.449 5.647 23.019 1.00 85.75 179 ILE A N 1
ATOM 1493 C CA . ILE A 1 179 ? -5.823 6.148 23.124 1.00 85.75 179 ILE A CA 1
ATOM 1494 C C . ILE A 1 179 ? -5.770 7.683 23.216 1.00 85.75 179 ILE A C 1
ATOM 1496 O O . ILE A 1 179 ? -5.143 8.201 24.148 1.00 85.75 179 ILE A O 1
ATOM 1500 N N . PRO A 1 180 ? -6.490 8.437 22.360 1.00 82.62 180 PRO A N 1
ATOM 1501 C CA . PRO A 1 180 ? -6.509 9.891 22.443 1.00 82.62 180 PRO A CA 1
ATOM 1502 C C . PRO A 1 180 ? -6.984 10.366 23.821 1.00 82.62 180 PRO A C 1
ATOM 1504 O O . PRO A 1 180 ? -8.118 10.106 24.236 1.00 82.62 180 PRO A O 1
ATOM 1507 N N . ASN A 1 181 ? -6.126 11.100 24.537 1.00 83.25 181 ASN A N 1
ATOM 1508 C CA . ASN A 1 181 ? -6.370 11.514 25.926 1.00 83.25 181 ASN A CA 1
ATOM 1509 C C . ASN A 1 181 ? -7.714 12.236 26.115 1.00 83.25 181 ASN A C 1
ATOM 1511 O O . ASN A 1 181 ? -8.402 12.031 27.116 1.00 83.25 181 ASN A O 1
ATOM 1515 N N . GLN A 1 182 ? -8.112 13.063 25.144 1.00 85.38 182 GLN A N 1
ATOM 1516 C CA . GLN A 1 182 ? -9.387 13.781 25.189 1.00 85.38 182 GLN A CA 1
ATOM 1517 C C . GLN A 1 182 ? -10.581 12.818 25.160 1.00 85.38 182 GLN A C 1
ATOM 1519 O O . GLN A 1 182 ? -11.487 12.945 25.987 1.00 85.38 182 GLN A O 1
ATOM 1524 N N . LEU A 1 183 ? -10.558 11.825 24.269 1.00 84.88 183 LEU A N 1
ATOM 1525 C CA . LEU A 1 183 ? -11.621 10.829 24.140 1.00 84.88 183 LEU A CA 1
ATOM 1526 C C . LEU A 1 183 ? -11.635 9.855 25.326 1.00 84.88 183 LEU A C 1
ATOM 1528 O O . LEU A 1 183 ? -12.710 9.521 25.822 1.00 84.88 183 LEU A O 1
ATOM 1532 N N . LYS A 1 184 ? -10.461 9.489 25.866 1.00 85.19 184 LYS A N 1
ATOM 1533 C CA . LYS A 1 184 ? -10.342 8.709 27.113 1.00 85.19 184 LYS A CA 1
ATOM 1534 C C . LYS A 1 184 ? -11.064 9.407 28.269 1.00 85.19 184 LYS A C 1
ATOM 1536 O O . LYS A 1 184 ? -11.875 8.795 28.961 1.00 85.19 184 LYS A O 1
ATOM 1541 N N . VAL A 1 185 ? -10.834 10.711 28.445 1.00 84.38 185 VAL A N 1
ATOM 1542 C CA . VAL A 1 185 ? -11.502 11.513 29.484 1.00 84.38 185 VAL A CA 1
ATOM 1543 C C . VAL A 1 185 ? -13.009 11.635 29.235 1.00 84.38 185 VAL A C 1
ATOM 1545 O O . VAL A 1 185 ? -13.786 11.561 30.189 1.00 84.38 185 VAL A O 1
ATOM 1548 N N . GLN A 1 186 ? -13.440 11.816 27.983 1.00 85.31 186 GLN A N 1
ATOM 1549 C CA . GLN A 1 186 ? -14.865 11.870 27.635 1.00 85.31 186 GLN A CA 1
ATOM 1550 C C . GLN A 1 186 ? -15.580 10.554 27.946 1.00 85.31 186 GLN A C 1
ATOM 1552 O O . GLN A 1 186 ? -16.671 10.576 28.513 1.00 85.31 186 GLN A O 1
ATOM 1557 N N . LEU A 1 187 ? -14.951 9.417 27.640 1.00 85.00 187 LEU A N 1
ATOM 1558 C CA . LEU A 1 187 ? -15.504 8.097 27.915 1.00 85.00 187 LEU A CA 1
ATOM 1559 C C . LEU A 1 187 ? -15.692 7.861 29.419 1.00 85.00 187 LEU A C 1
ATOM 1561 O O . LEU A 1 187 ? -16.775 7.457 29.842 1.00 85.00 187 LEU A O 1
ATOM 1565 N N . ILE A 1 188 ? -14.673 8.185 30.225 1.00 84.94 188 ILE A N 1
ATOM 1566 C CA . ILE A 1 188 ? -14.718 8.062 31.692 1.00 84.94 188 ILE A CA 1
ATOM 1567 C C . ILE A 1 188 ? -15.838 8.930 32.283 1.00 84.94 188 ILE A C 1
ATOM 1569 O O . ILE A 1 188 ? -16.545 8.510 33.194 1.00 84.94 188 ILE A O 1
ATOM 1573 N N . LYS A 1 189 ? -16.022 10.147 31.757 1.00 84.19 189 LYS A N 1
ATOM 1574 C CA . LYS A 1 189 ? -17.045 11.092 32.233 1.00 84.19 189 LYS A CA 1
ATOM 1575 C C . LYS A 1 189 ? -18.445 10.825 31.680 1.00 84.19 189 LYS A C 1
ATOM 1577 O O . LYS A 1 189 ? -19.406 11.426 32.160 1.00 84.19 189 LYS A O 1
ATOM 1582 N N . SER A 1 190 ? -18.580 9.981 30.659 1.00 82.00 190 SER A N 1
ATOM 1583 C CA . SER A 1 190 ? -19.874 9.696 30.050 1.00 82.00 190 SER A CA 1
ATOM 1584 C C . SER A 1 190 ? -20.749 8.932 31.036 1.00 82.00 190 SER A C 1
ATOM 1586 O O . SER A 1 190 ? -20.387 7.847 31.474 1.00 82.00 190 SER A O 1
ATOM 1588 N N . ASN A 1 191 ? -21.930 9.459 31.354 1.00 71.88 191 ASN A N 1
ATOM 1589 C CA . ASN A 1 191 ? -22.960 8.744 32.122 1.00 71.88 191 ASN A CA 1
ATOM 1590 C C . ASN A 1 191 ? -23.999 8.064 31.215 1.00 71.88 191 ASN A C 1
ATOM 1592 O O . ASN A 1 191 ? -24.955 7.463 31.703 1.00 71.88 191 ASN A O 1
ATOM 1596 N N . VAL A 1 192 ? -23.830 8.168 29.894 1.00 68.12 192 VAL A N 1
ATOM 1597 C CA . VAL A 1 192 ? -24.748 7.584 28.914 1.00 68.12 192 VAL A CA 1
ATOM 1598 C C . VAL A 1 192 ? -24.556 6.066 28.910 1.00 68.12 192 VAL A C 1
ATOM 1600 O O . VAL A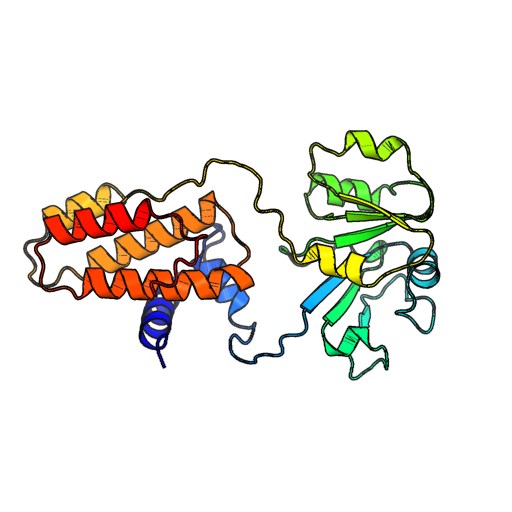 1 192 ? -23.424 5.581 28.950 1.00 68.12 192 VAL A O 1
ATOM 1603 N N . LYS A 1 193 ? -25.664 5.312 28.892 1.00 65.44 193 LYS A N 1
ATOM 1604 C CA . LYS A 1 193 ? -25.638 3.838 28.812 1.00 65.44 193 LYS A CA 1
ATOM 1605 C C . LYS A 1 193 ? -25.043 3.330 27.497 1.00 65.44 193 LYS A C 1
ATOM 1607 O O . LYS A 1 193 ? -24.529 2.222 27.470 1.00 65.44 193 LYS A O 1
ATOM 1612 N N . ASP A 1 194 ? -25.093 4.150 26.454 1.00 72.25 194 ASP A N 1
ATOM 1613 C CA . ASP A 1 194 ? -24.548 3.858 25.136 1.00 72.25 194 ASP A CA 1
ATOM 1614 C C . ASP A 1 194 ? -23.466 4.888 24.781 1.00 72.25 194 ASP A C 1
ATOM 1616 O O . ASP A 1 194 ? -23.745 6.042 24.458 1.00 72.25 194 ASP A O 1
ATOM 1620 N N . TYR A 1 195 ? -22.212 4.480 24.946 1.00 84.25 195 TYR A N 1
ATOM 1621 C CA . TYR A 1 195 ? -21.010 5.262 24.644 1.00 84.25 195 TYR A CA 1
ATOM 1622 C C . TYR A 1 195 ? -20.270 4.702 23.420 1.00 84.25 195 TYR A C 1
ATOM 1624 O O . TYR A 1 195 ? -19.086 4.988 23.229 1.00 84.25 195 TYR A O 1
ATOM 1632 N N . SER A 1 196 ? -20.969 3.917 22.592 1.00 84.69 196 SER A N 1
ATOM 1633 C CA . SER A 1 196 ? -20.461 3.311 21.355 1.00 84.69 196 SER A CA 1
ATOM 1634 C C . SER A 1 196 ? -19.801 4.335 20.434 1.00 84.69 196 SER A C 1
ATOM 1636 O O . SER A 1 196 ? -18.659 4.130 20.047 1.00 84.69 196 SER A O 1
ATOM 1638 N N . ASN A 1 197 ? -20.432 5.490 20.215 1.00 87.06 197 ASN A N 1
ATOM 1639 C CA . ASN A 1 197 ? -19.866 6.559 19.384 1.00 87.06 197 ASN A CA 1
ATOM 1640 C C . ASN A 1 197 ? -18.499 7.058 19.886 1.00 87.06 197 ASN A C 1
ATOM 1642 O O . ASN A 1 197 ? -17.628 7.367 19.084 1.00 87.06 197 ASN A O 1
ATOM 1646 N N . ILE A 1 198 ? -18.280 7.123 21.207 1.00 89.19 198 ILE A N 1
ATOM 1647 C CA . ILE A 1 198 ? -16.981 7.547 21.761 1.00 89.19 198 ILE A CA 1
ATOM 1648 C C . ILE A 1 198 ? -15.929 6.463 21.505 1.00 89.19 198 ILE A C 1
ATOM 1650 O O . ILE A 1 198 ? -14.792 6.777 21.163 1.00 89.19 198 ILE A O 1
ATOM 1654 N N . LEU A 1 199 ? -16.306 5.187 21.638 1.00 90.06 199 LEU A N 1
ATOM 1655 C CA . LEU A 1 199 ? -15.425 4.068 21.303 1.00 90.06 199 LEU A CA 1
ATOM 1656 C C . LEU A 1 199 ? -15.113 4.026 19.804 1.00 90.06 199 LEU A C 1
ATOM 1658 O O . LEU A 1 199 ? -13.985 3.702 19.445 1.00 90.06 199 LEU A O 1
ATOM 1662 N N . ASP A 1 200 ? -16.095 4.307 18.944 1.00 91.12 200 ASP A N 1
ATOM 1663 C CA . ASP A 1 200 ? -15.922 4.350 17.488 1.00 91.12 200 ASP A CA 1
ATOM 1664 C C . ASP A 1 200 ? -14.927 5.464 17.126 1.00 91.12 200 ASP A C 1
ATOM 1666 O O . ASP A 1 200 ? -13.980 5.204 16.388 1.00 91.12 200 ASP A O 1
ATOM 1670 N N . SER A 1 201 ? -15.049 6.653 17.734 1.00 90.62 201 SER A N 1
ATOM 1671 C CA . SER A 1 201 ? -14.080 7.747 17.561 1.00 90.62 201 SER A CA 1
ATOM 1672 C C . SER A 1 201 ? -12.673 7.385 18.043 1.00 90.62 201 SER A C 1
ATOM 1674 O O . SER A 1 201 ? -11.696 7.700 17.372 1.00 90.62 201 SER A O 1
ATOM 1676 N N . ILE A 1 202 ? -12.545 6.694 19.184 1.00 91.31 202 ILE A N 1
ATOM 1677 C CA . ILE A 1 202 ? -11.237 6.232 19.679 1.00 91.31 202 ILE A CA 1
ATOM 1678 C C . ILE A 1 202 ? -10.596 5.279 18.668 1.00 91.31 202 ILE A C 1
ATOM 1680 O O . ILE A 1 202 ? -9.439 5.460 18.299 1.00 91.31 202 ILE A O 1
ATOM 1684 N N . ALA A 1 203 ? -11.339 4.275 18.200 1.00 92.44 203 ALA A N 1
ATOM 1685 C CA . ALA A 1 203 ? -10.818 3.306 17.242 1.00 92.44 203 ALA A CA 1
ATOM 1686 C C . ALA A 1 203 ? -10.486 3.943 15.890 1.00 92.44 203 ALA A C 1
ATOM 1688 O O . ALA A 1 203 ? -9.483 3.584 15.272 1.00 92.44 203 ALA A O 1
ATOM 1689 N N . TYR A 1 204 ? -11.299 4.906 15.458 1.00 92.25 204 TYR A N 1
ATOM 1690 C CA . TYR A 1 204 ? -11.060 5.698 14.261 1.00 92.25 204 TYR A CA 1
ATOM 1691 C C . TYR A 1 204 ? -9.706 6.427 14.333 1.00 92.25 204 TYR A C 1
ATOM 1693 O O . TYR A 1 204 ? -8.873 6.287 13.433 1.00 92.25 204 TYR A O 1
ATOM 1701 N N . ASP A 1 205 ? -9.451 7.145 15.428 1.00 89.00 205 ASP A N 1
ATOM 1702 C CA . ASP A 1 205 ? -8.208 7.895 15.614 1.00 89.00 205 ASP A CA 1
ATOM 1703 C C . ASP A 1 205 ? -7.002 6.960 15.747 1.00 89.00 205 ASP A C 1
ATOM 1705 O O . ASP A 1 205 ? -5.985 7.176 15.093 1.00 89.00 205 ASP A O 1
ATOM 1709 N N . MET A 1 206 ? -7.132 5.872 16.512 1.00 91.19 206 MET A N 1
ATOM 1710 C CA . MET A 1 206 ? -6.045 4.911 16.715 1.00 91.19 206 MET A CA 1
ATOM 1711 C C . MET A 1 206 ? -5.645 4.187 15.422 1.00 91.19 206 MET A C 1
ATOM 1713 O O . MET A 1 206 ? -4.458 3.979 15.167 1.00 91.19 206 MET A O 1
ATOM 1717 N N . LEU A 1 207 ? -6.607 3.797 14.577 1.00 91.25 207 LEU A N 1
ATOM 1718 C CA . LEU A 1 207 ? -6.303 3.185 13.277 1.00 91.25 207 LEU A CA 1
ATOM 1719 C C . LEU A 1 207 ? -5.631 4.181 12.335 1.00 91.25 207 LEU A C 1
ATOM 1721 O O . LEU A 1 207 ? -4.691 3.814 11.626 1.00 91.25 207 LEU A O 1
ATOM 1725 N N . ASN A 1 208 ? -6.096 5.431 12.342 1.00 88.56 208 ASN A N 1
ATOM 1726 C CA . ASN A 1 208 ? -5.498 6.495 11.552 1.00 88.56 208 ASN A CA 1
ATOM 1727 C C . ASN A 1 208 ? -4.063 6.789 11.996 1.00 88.56 208 ASN A C 1
ATOM 1729 O O . ASN A 1 208 ? -3.166 6.830 11.162 1.00 88.56 208 ASN A O 1
ATOM 1733 N N . GLU A 1 209 ? -3.838 6.943 13.299 1.00 86.19 209 GLU A N 1
ATOM 1734 C CA . GLU A 1 209 ? -2.522 7.183 13.881 1.00 86.19 209 GLU A CA 1
ATOM 1735 C C . GLU A 1 209 ? -1.569 6.023 13.583 1.00 86.19 209 GLU A C 1
ATOM 1737 O O . GLU A 1 209 ? -0.484 6.247 13.047 1.00 86.19 209 GLU A O 1
ATOM 1742 N N . TYR A 1 210 ? -1.998 4.777 13.807 1.00 86.25 210 TYR A N 1
ATOM 1743 C CA . TYR A 1 210 ? -1.186 3.605 13.481 1.00 86.25 210 TYR A CA 1
ATOM 1744 C C . TYR A 1 210 ? -0.784 3.591 12.003 1.00 86.25 210 TYR A C 1
ATOM 1746 O O . TYR A 1 210 ? 0.382 3.361 11.670 1.00 86.25 210 TYR A O 1
ATOM 1754 N N . TRP A 1 211 ? -1.733 3.858 11.103 1.00 85.88 211 TRP A N 1
ATOM 1755 C CA . TRP A 1 211 ? -1.442 3.913 9.677 1.00 85.88 211 TRP A CA 1
ATOM 1756 C C . TRP A 1 211 ? -0.512 5.077 9.323 1.00 85.88 211 TRP A C 1
ATOM 1758 O O . TRP A 1 211 ? 0.406 4.891 8.536 1.00 85.88 211 TRP A O 1
ATOM 1768 N N . LEU A 1 212 ? -0.682 6.260 9.916 1.00 79.00 212 LEU A N 1
ATOM 1769 C CA . LEU A 1 212 ? 0.179 7.417 9.656 1.00 79.00 212 LEU A CA 1
ATOM 1770 C C . LEU A 1 212 ? 1.617 7.212 10.134 1.00 79.00 212 LEU A C 1
ATOM 1772 O O . LEU A 1 212 ? 2.549 7.665 9.463 1.00 79.00 212 LEU A O 1
ATOM 1776 N N . LEU A 1 213 ? 1.788 6.529 11.266 1.00 75.00 213 LEU A N 1
ATOM 1777 C CA . LEU A 1 213 ? 3.090 6.232 11.856 1.00 75.00 213 LEU A CA 1
ATOM 1778 C C . LEU A 1 213 ? 3.849 5.158 11.067 1.00 75.00 213 LEU A C 1
ATOM 1780 O O . LEU A 1 213 ? 5.055 5.283 10.875 1.00 75.00 213 LEU A O 1
ATOM 1784 N N . ASN A 1 214 ? 3.149 4.128 10.583 1.00 72.44 214 ASN A N 1
ATOM 1785 C CA . ASN A 1 214 ? 3.778 2.965 9.944 1.00 72.44 214 ASN A CA 1
ATOM 1786 C C . ASN A 1 214 ? 3.679 2.971 8.406 1.00 72.44 214 ASN A C 1
ATOM 1788 O O . ASN A 1 214 ? 4.381 2.212 7.744 1.00 72.44 214 ASN A O 1
ATOM 1792 N N . LYS A 1 215 ? 2.788 3.794 7.838 1.00 70.00 215 LYS A N 1
ATOM 1793 C CA . LYS A 1 215 ? 2.453 3.932 6.405 1.00 70.00 215 LYS A CA 1
ATOM 1794 C C . LYS A 1 215 ? 2.477 2.616 5.613 1.00 70.00 215 LYS A C 1
ATOM 1796 O O . LYS A 1 215 ? 3.138 2.548 4.573 1.00 70.00 215 LYS A O 1
ATOM 1801 N N . PRO A 1 216 ? 1.779 1.561 6.074 1.00 70.75 216 PRO A N 1
ATOM 1802 C CA . PRO A 1 216 ? 1.724 0.311 5.334 1.00 70.75 216 PRO A CA 1
ATOM 1803 C C . PRO A 1 216 ? 0.966 0.505 4.014 1.00 70.75 216 PRO A C 1
ATOM 1805 O O . PRO A 1 216 ? 0.020 1.294 3.932 1.00 70.75 216 PRO A O 1
ATOM 1808 N N . ASP A 1 217 ? 1.355 -0.250 2.986 1.00 70.38 217 ASP A N 1
ATOM 1809 C CA . ASP A 1 217 ? 0.646 -0.268 1.704 1.00 70.38 217 ASP A CA 1
ATOM 1810 C C . ASP A 1 217 ? -0.822 -0.649 1.883 1.00 70.38 217 ASP A C 1
ATOM 1812 O O . ASP A 1 217 ? -1.144 -1.650 2.526 1.00 70.38 217 ASP A O 1
ATOM 1816 N N . MET A 1 218 ? -1.713 0.144 1.287 1.00 72.88 218 MET A N 1
ATOM 1817 C CA . MET A 1 218 ? -3.147 0.029 1.524 1.00 72.88 218 MET A CA 1
ATOM 1818 C C . MET A 1 218 ? -3.707 -1.315 1.042 1.00 72.88 218 MET A C 1
ATOM 1820 O O . MET A 1 218 ? -4.554 -1.901 1.717 1.00 72.88 218 MET A O 1
ATOM 1824 N N . HIS A 1 219 ? -3.211 -1.854 -0.078 1.00 69.44 219 HIS A N 1
ATOM 1825 C CA . HIS A 1 219 ? -3.698 -3.121 -0.632 1.00 69.44 219 HIS A CA 1
ATOM 1826 C C . HIS A 1 219 ? -3.399 -4.307 0.287 1.00 69.44 219 HIS A C 1
ATOM 1828 O O . HIS A 1 219 ? -4.238 -5.197 0.455 1.00 69.44 219 HIS A O 1
ATOM 1834 N N . GLN A 1 220 ? -2.213 -4.324 0.895 1.00 68.38 220 GLN A N 1
ATOM 1835 C CA . GLN A 1 220 ? -1.845 -5.328 1.891 1.00 68.38 220 GLN A CA 1
ATOM 1836 C C . GLN A 1 220 ? -2.530 -5.055 3.233 1.00 68.38 220 GLN A C 1
ATOM 1838 O O . GLN A 1 220 ? -3.018 -5.984 3.886 1.00 68.38 220 GLN A O 1
ATOM 1843 N N . TRP A 1 221 ? -2.622 -3.779 3.609 1.00 75.56 221 TRP A N 1
ATOM 1844 C CA . TRP A 1 221 ? -3.172 -3.342 4.881 1.00 75.56 221 TRP A CA 1
ATOM 1845 C C . TRP A 1 221 ? -4.674 -3.587 5.001 1.00 75.56 221 TRP A C 1
ATOM 1847 O O . TRP A 1 221 ? -5.117 -3.954 6.078 1.00 75.56 221 TRP A O 1
ATOM 1857 N N . ILE A 1 222 ? -5.455 -3.502 3.918 1.00 79.25 222 ILE A N 1
ATOM 1858 C CA . ILE A 1 222 ? -6.913 -3.733 3.925 1.00 79.25 222 ILE A CA 1
ATOM 1859 C C . ILE A 1 222 ? -7.305 -5.032 4.636 1.00 79.25 222 ILE A C 1
ATOM 1861 O O . ILE A 1 222 ? -8.246 -5.043 5.424 1.00 79.25 222 ILE A O 1
ATOM 1865 N N . LYS A 1 223 ? -6.591 -6.138 4.391 1.00 77.25 223 LYS A N 1
ATOM 1866 C CA . LYS A 1 223 ? -6.919 -7.421 5.034 1.00 77.25 223 LYS A CA 1
ATOM 1867 C C . LYS A 1 223 ? -6.700 -7.367 6.539 1.00 77.25 223 LYS A C 1
ATOM 1869 O O . LYS A 1 223 ? -7.497 -7.916 7.293 1.00 77.25 223 LYS A O 1
ATOM 1874 N N . ILE A 1 224 ? -5.625 -6.711 6.958 1.00 81.94 224 ILE A N 1
ATOM 1875 C CA . ILE A 1 224 ? -5.313 -6.564 8.369 1.00 81.94 224 ILE A CA 1
ATOM 1876 C C . ILE A 1 224 ? -6.285 -5.574 9.008 1.00 81.94 224 ILE A C 1
ATOM 1878 O O . ILE A 1 224 ? -6.873 -5.902 10.025 1.00 81.94 224 ILE A O 1
ATOM 1882 N N . LEU A 1 225 ? -6.540 -4.429 8.376 1.00 85.81 225 LEU A N 1
ATOM 1883 C CA . LEU A 1 225 ? -7.523 -3.443 8.808 1.00 85.81 225 LEU A CA 1
ATOM 1884 C C . LEU A 1 225 ? -8.888 -4.088 9.067 1.00 85.81 225 LEU A C 1
ATOM 1886 O O . LEU A 1 225 ? -9.478 -3.837 10.108 1.00 85.81 225 LEU A O 1
ATOM 1890 N N . LEU A 1 226 ? -9.373 -4.953 8.170 1.00 83.44 226 LEU A N 1
ATOM 1891 C CA . LEU A 1 226 ? -10.637 -5.663 8.384 1.00 83.44 226 LEU A CA 1
ATOM 1892 C C . LEU A 1 226 ? -10.593 -6.548 9.632 1.00 83.44 226 LEU A C 1
ATOM 1894 O O . LEU A 1 226 ? -11.514 -6.485 10.440 1.00 83.44 226 LEU A O 1
ATOM 1898 N N . ASN A 1 227 ? -9.517 -7.314 9.826 1.00 83.62 227 ASN A N 1
ATOM 1899 C CA . ASN A 1 227 ? -9.343 -8.120 11.035 1.00 83.62 227 ASN A CA 1
ATOM 1900 C C . ASN A 1 227 ? -9.266 -7.239 12.293 1.00 83.62 227 ASN A C 1
ATOM 1902 O O . ASN A 1 227 ? -9.833 -7.584 13.324 1.00 83.62 227 ASN A O 1
ATOM 1906 N N . GLU A 1 228 ? -8.571 -6.104 12.235 1.00 88.31 228 GLU A N 1
ATOM 1907 C CA . GLU A 1 228 ? -8.451 -5.174 13.360 1.00 88.31 228 GLU A CA 1
ATOM 1908 C C . GLU A 1 228 ? -9.791 -4.537 13.711 1.00 88.31 228 GLU A C 1
ATOM 1910 O O . GLU A 1 228 ? -10.128 -4.453 14.890 1.00 88.31 228 GLU A O 1
ATOM 1915 N N . VAL A 1 229 ? -10.587 -4.168 12.707 1.00 89.69 229 VAL A N 1
ATOM 1916 C CA . VAL A 1 229 ? -11.949 -3.674 12.909 1.00 89.69 229 VAL A CA 1
ATOM 1917 C C . VAL A 1 229 ? -12.833 -4.772 13.499 1.00 89.69 229 VAL A C 1
ATOM 1919 O O . VAL A 1 229 ? -13.569 -4.495 14.435 1.00 89.69 229 VAL A O 1
ATOM 1922 N N . GLU A 1 230 ? -12.741 -6.027 13.052 1.00 87.94 230 GLU A N 1
ATOM 1923 C CA . GLU A 1 230 ? -13.479 -7.131 13.690 1.00 87.94 230 GLU A CA 1
ATOM 1924 C C . GLU A 1 230 ? -13.110 -7.291 15.172 1.00 87.94 230 GLU A C 1
ATOM 1926 O O . GLU A 1 230 ? -13.991 -7.440 16.017 1.00 87.94 230 GLU A O 1
ATOM 1931 N N . GLN A 1 231 ? -11.820 -7.222 15.511 1.00 89.12 231 GLN A N 1
ATOM 1932 C CA . GLN A 1 231 ? -11.365 -7.296 16.904 1.00 89.12 231 GLN A CA 1
ATOM 1933 C C . GLN A 1 231 ? -11.853 -6.104 17.727 1.00 89.12 231 GLN A C 1
ATOM 1935 O O . GLN A 1 231 ? -12.284 -6.280 18.865 1.00 89.12 231 GLN A O 1
ATOM 1940 N N . TYR A 1 232 ? -11.832 -4.909 17.145 1.00 93.62 232 TYR A N 1
ATOM 1941 C CA . TYR A 1 232 ? -12.410 -3.723 17.753 1.00 93.62 232 TYR A CA 1
ATOM 1942 C C . TYR A 1 232 ? -13.914 -3.893 18.016 1.00 93.62 232 TYR A C 1
ATOM 1944 O O . TYR A 1 232 ? -14.366 -3.638 19.129 1.00 93.62 232 TYR A O 1
ATOM 1952 N N . LEU A 1 233 ? -14.683 -4.376 17.036 1.00 91.88 233 LEU A N 1
ATOM 1953 C CA . LEU A 1 233 ? -16.125 -4.589 17.181 1.00 91.88 233 LEU A CA 1
ATOM 1954 C C . LEU A 1 233 ? -16.432 -5.585 18.310 1.00 91.88 233 LEU A C 1
ATOM 1956 O O . LEU A 1 233 ? -17.362 -5.360 19.078 1.00 91.88 233 LEU A O 1
ATOM 1960 N N . LEU A 1 234 ? -15.601 -6.619 18.497 1.00 91.62 234 LEU A N 1
ATOM 1961 C CA . LEU A 1 234 ? -15.711 -7.531 19.644 1.00 91.62 234 LEU A CA 1
ATOM 1962 C C . LEU A 1 234 ? -15.494 -6.825 20.993 1.00 91.62 234 LEU A C 1
ATOM 1964 O O . LEU A 1 234 ? -16.176 -7.153 21.960 1.00 91.62 234 LEU A O 1
ATOM 1968 N N . ILE A 1 235 ? -14.565 -5.866 21.071 1.00 91.69 235 ILE A N 1
ATOM 1969 C CA . ILE A 1 235 ? -14.332 -5.052 22.280 1.00 91.69 235 ILE A CA 1
ATOM 1970 C C . ILE A 1 235 ? -15.491 -4.073 22.501 1.00 91.69 235 ILE A C 1
ATOM 1972 O O . ILE A 1 235 ? -15.943 -3.863 23.627 1.00 91.69 235 ILE A O 1
ATOM 1976 N N . ARG A 1 236 ? -15.983 -3.450 21.429 1.00 91.44 236 ARG A N 1
ATOM 1977 C CA . ARG A 1 236 ? -17.077 -2.480 21.494 1.00 91.44 236 ARG A CA 1
ATOM 1978 C C . ARG A 1 236 ? -18.374 -3.138 21.952 1.00 91.44 236 ARG A C 1
ATOM 1980 O O . ARG A 1 236 ? -19.052 -2.580 22.815 1.00 91.44 236 ARG A O 1
ATOM 1987 N N . ASP A 1 237 ? -18.677 -4.321 21.428 1.00 89.81 237 ASP A N 1
ATOM 1988 C CA . ASP A 1 237 ? -19.949 -5.017 21.636 1.00 89.81 237 ASP A CA 1
ATOM 1989 C C . ASP A 1 237 ? -19.914 -5.987 22.837 1.00 89.81 237 ASP A C 1
ATOM 1991 O O . ASP A 1 237 ? -20.928 -6.606 23.159 1.00 89.81 237 ASP A O 1
ATOM 1995 N N . SER A 1 238 ? -18.778 -6.112 23.543 1.00 89.94 238 SER A N 1
ATOM 1996 C CA . SER A 1 238 ? -18.689 -6.926 24.762 1.00 89.94 238 SER A CA 1
ATOM 1997 C C . SER A 1 238 ? -19.540 -6.356 25.901 1.00 89.94 238 SER A C 1
ATOM 1999 O O . SER A 1 238 ? -19.655 -5.140 26.073 1.00 89.94 238 SER A O 1
ATOM 2001 N N . ASP A 1 239 ? -20.091 -7.235 26.738 1.00 86.94 239 ASP A N 1
ATOM 2002 C CA . ASP A 1 239 ? -20.840 -6.854 27.945 1.00 86.94 239 ASP A CA 1
ATOM 2003 C C . ASP A 1 239 ? -19.897 -6.678 29.149 1.00 86.94 239 ASP A C 1
ATOM 2005 O O . ASP A 1 239 ? -19.999 -7.352 30.171 1.00 86.94 239 ASP A O 1
ATOM 2009 N N . THR A 1 240 ? -18.885 -5.828 28.973 1.00 87.94 240 THR A N 1
ATOM 2010 C CA . THR A 1 240 ? -17.861 -5.520 29.982 1.00 87.94 240 THR A CA 1
ATOM 2011 C C . THR A 1 240 ? -17.935 -4.055 30.400 1.00 87.94 240 THR A C 1
ATOM 2013 O O . THR A 1 240 ? -18.481 -3.208 29.683 1.00 87.94 240 THR A O 1
ATOM 2016 N N . SER A 1 241 ? -17.355 -3.744 31.558 1.00 88.19 241 SER A N 1
ATOM 2017 C CA . SER A 1 241 ? -17.272 -2.377 32.087 1.00 88.19 241 SER A CA 1
ATOM 2018 C C . SER A 1 241 ? -16.506 -1.425 31.154 1.00 88.19 241 SER A C 1
ATOM 2020 O O . SER A 1 241 ? -15.789 -1.843 30.239 1.00 88.19 241 SER A O 1
ATOM 2022 N N . LYS A 1 242 ? -16.650 -0.111 31.377 1.00 86.81 242 LYS A N 1
ATOM 2023 C CA . LYS A 1 242 ? -15.940 0.923 30.601 1.00 86.81 242 LYS A CA 1
ATOM 2024 C C . LYS A 1 242 ? -14.432 0.795 30.751 1.00 86.81 242 LYS A C 1
ATOM 2026 O O . LYS A 1 242 ? -13.705 0.933 29.773 1.00 86.81 242 LYS A O 1
ATOM 2031 N N . GLU A 1 243 ? -13.995 0.522 31.969 1.00 87.69 243 GLU A N 1
ATOM 2032 C CA . GLU A 1 243 ? -12.605 0.342 32.352 1.00 87.69 243 GLU A CA 1
ATOM 2033 C C . GLU A 1 243 ? -12.011 -0.873 31.630 1.00 87.69 243 GLU A C 1
ATOM 2035 O O . GLU A 1 243 ? -10.982 -0.755 30.973 1.00 87.69 243 GLU A O 1
ATOM 2040 N N . GLU A 1 244 ? -12.718 -2.007 31.621 1.00 90.00 244 GLU A N 1
ATOM 2041 C CA . GLU A 1 244 ? -12.279 -3.204 30.893 1.00 90.00 244 GLU A CA 1
ATOM 2042 C C . GLU A 1 244 ? -12.231 -2.988 29.373 1.00 90.00 244 GLU A C 1
ATOM 2044 O O . GLU A 1 244 ? -11.331 -3.504 28.706 1.00 90.00 244 GLU A O 1
ATOM 2049 N N . LYS A 1 245 ? -13.165 -2.208 28.809 1.00 90.50 245 LYS A N 1
ATOM 2050 C CA . LYS A 1 245 ? -13.126 -1.838 27.384 1.00 90.50 245 LYS A CA 1
ATOM 2051 C C . LYS A 1 245 ? -11.944 -0.929 27.062 1.00 90.50 245 LYS A C 1
ATOM 2053 O O . LYS A 1 245 ? -11.314 -1.117 26.026 1.00 90.50 245 LYS A O 1
ATOM 2058 N N . LEU A 1 246 ? -11.619 0.023 27.938 1.00 89.00 246 LEU A N 1
ATOM 2059 C CA . LEU A 1 246 ? -10.435 0.874 27.797 1.00 89.00 246 LEU A CA 1
ATOM 2060 C C . LEU A 1 246 ? -9.147 0.051 27.839 1.00 89.00 246 LEU A C 1
ATOM 2062 O O . LEU A 1 246 ? -8.316 0.198 26.948 1.00 89.00 246 LEU A O 1
ATOM 2066 N N . ASP A 1 247 ? -9.019 -0.863 28.798 1.00 89.62 247 ASP A N 1
ATOM 2067 C CA . ASP A 1 247 ? -7.859 -1.753 28.896 1.00 89.62 247 ASP A CA 1
ATOM 2068 C C . ASP A 1 247 ? -7.723 -2.650 27.656 1.00 89.62 247 ASP A C 1
ATOM 2070 O O . ASP A 1 247 ? -6.618 -2.928 27.182 1.00 89.62 247 ASP A O 1
ATOM 2074 N N . ALA A 1 248 ? -8.848 -3.128 27.116 1.00 91.12 248 ALA A N 1
ATOM 2075 C CA . ALA A 1 248 ? -8.869 -3.919 25.893 1.00 91.12 248 ALA A CA 1
ATOM 2076 C C . ALA A 1 248 ? -8.477 -3.090 24.658 1.00 91.12 248 ALA A C 1
ATOM 2078 O O . ALA A 1 248 ? -7.709 -3.580 23.828 1.00 91.12 248 ALA A O 1
ATOM 2079 N N . LEU A 1 249 ? -8.946 -1.842 24.555 1.00 90.12 249 LEU A N 1
ATOM 2080 C CA . LEU A 1 249 ? -8.553 -0.907 23.497 1.00 90.12 249 LEU A CA 1
ATOM 2081 C C . LEU A 1 249 ? -7.070 -0.553 23.571 1.00 90.12 249 LEU A C 1
ATOM 2083 O O . LEU A 1 249 ? -6.402 -0.529 22.544 1.00 90.12 249 LEU A O 1
ATOM 2087 N N . GLU A 1 250 ? -6.534 -0.345 24.771 1.00 89.81 250 GLU A N 1
ATOM 2088 C CA . GLU A 1 250 ? -5.117 -0.045 24.976 1.00 89.81 250 GLU A CA 1
ATOM 2089 C C . GLU A 1 250 ? -4.254 -1.222 24.496 1.00 89.81 250 GLU A C 1
ATOM 2091 O O . GLU A 1 250 ? -3.362 -1.061 23.663 1.00 89.81 250 GLU A O 1
ATOM 2096 N N . LYS A 1 251 ? -4.611 -2.452 24.893 1.00 89.25 251 LYS A N 1
ATOM 2097 C CA . LYS A 1 251 ? -3.970 -3.681 24.385 1.00 89.25 251 LYS A CA 1
ATOM 2098 C C . LYS A 1 251 ? -4.091 -3.834 22.870 1.00 89.25 251 LYS A C 1
ATOM 2100 O O . LYS A 1 251 ? -3.176 -4.353 22.234 1.00 89.25 251 LYS A O 1
ATOM 2105 N N . TRP A 1 252 ? -5.220 -3.436 22.295 1.00 90.50 252 TRP A N 1
ATOM 2106 C CA . TRP A 1 252 ? -5.448 -3.474 20.855 1.00 90.50 252 TRP A CA 1
ATOM 2107 C C . TRP A 1 252 ? -4.593 -2.433 20.105 1.00 90.50 252 TRP A C 1
ATOM 2109 O O . TRP A 1 252 ? -4.000 -2.751 19.069 1.00 90.50 252 TRP A O 1
ATOM 2119 N N . GLY A 1 253 ? -4.422 -1.233 20.665 1.00 84.50 253 GLY A N 1
ATOM 2120 C CA . GLY A 1 253 ? -3.511 -0.194 20.170 1.00 84.50 253 GLY A CA 1
ATOM 2121 C C . GLY A 1 253 ? -2.056 -0.651 20.120 1.00 84.50 253 GLY A C 1
ATOM 2122 O O . GLY A 1 253 ? -1.429 -0.580 19.060 1.00 84.50 253 GLY A O 1
ATOM 2123 N N . TYR A 1 254 ? -1.579 -1.247 21.218 1.00 82.56 254 TYR A N 1
ATOM 2124 C CA . TYR A 1 254 ? -0.218 -1.781 21.371 1.00 82.56 254 TYR A CA 1
ATOM 2125 C C . TYR A 1 254 ? 0.027 -3.143 20.708 1.00 82.56 254 TYR A C 1
ATOM 2127 O O . TYR A 1 254 ? 1.112 -3.716 20.833 1.00 82.56 254 TYR A O 1
ATOM 2135 N N . ARG A 1 255 ? -0.961 -3.708 20.007 1.00 76.50 255 ARG A N 1
ATOM 2136 C CA . ARG A 1 255 ? -0.767 -4.970 19.293 1.00 76.50 255 ARG A CA 1
ATOM 2137 C C . ARG A 1 255 ? 0.016 -4.743 18.003 1.00 76.50 255 ARG A C 1
ATOM 2139 O O . ARG A 1 255 ? -0.349 -3.866 17.219 1.00 76.50 255 ARG A O 1
ATOM 2146 N N . ASP A 1 256 ? 1.007 -5.601 17.754 1.00 71.19 256 ASP A N 1
ATOM 2147 C CA . ASP A 1 256 ? 1.606 -5.775 16.427 1.00 71.19 256 ASP A CA 1
ATOM 2148 C C . ASP A 1 256 ? 0.537 -6.296 15.464 1.00 71.19 256 ASP A C 1
ATOM 2150 O O . ASP A 1 256 ? 0.032 -7.415 15.600 1.00 71.19 256 ASP A O 1
ATOM 2154 N N . LYS A 1 257 ? 0.170 -5.453 14.502 1.00 68.69 257 LYS A N 1
ATOM 2155 C CA . LYS A 1 257 ? -0.887 -5.753 13.537 1.00 68.69 257 LYS A CA 1
ATOM 2156 C C . LYS A 1 257 ? -0.343 -6.516 12.321 1.00 68.69 257 LYS A C 1
ATOM 2158 O O . LYS A 1 257 ? -1.105 -7.102 11.566 1.00 68.69 257 LYS A O 1
ATOM 2163 N N . THR A 1 258 ? 0.976 -6.590 12.139 1.00 60.12 258 THR A N 1
ATOM 2164 C CA . THR A 1 258 ? 1.619 -7.297 11.015 1.00 60.12 258 THR A CA 1
ATOM 2165 C C . THR A 1 258 ? 1.736 -8.804 11.241 1.00 60.12 258 THR A C 1
ATOM 2167 O O . THR A 1 258 ? 1.771 -9.580 10.280 1.00 60.12 258 THR A O 1
ATOM 2170 N N . THR A 1 259 ? 1.728 -9.263 12.498 1.00 50.84 259 THR A N 1
ATOM 2171 C CA . THR A 1 259 ? 1.667 -10.693 12.801 1.00 50.84 259 THR A CA 1
ATOM 2172 C C . THR A 1 259 ? 0.231 -11.204 12.665 1.00 50.84 259 THR A C 1
ATOM 2174 O O . THR A 1 259 ? -0.570 -11.153 13.596 1.00 50.84 259 THR A O 1
ATOM 2177 N N . ASN A 1 260 ? -0.082 -11.812 11.516 1.00 40.12 260 ASN A N 1
ATOM 2178 C CA . ASN A 1 260 ? -1.233 -12.709 11.364 1.00 40.12 260 ASN A CA 1
ATOM 2179 C C . ASN A 1 260 ? -1.058 -13.941 12.274 1.00 40.12 260 ASN A C 1
ATOM 2181 O O . ASN A 1 260 ? -0.746 -15.042 11.819 1.00 40.12 260 ASN A O 1
ATOM 2185 N N . ARG A 1 261 ? -1.273 -13.795 13.585 1.00 34.91 261 ARG A N 1
ATOM 2186 C CA . ARG A 1 261 ? -1.556 -14.940 14.450 1.00 34.91 261 ARG A CA 1
ATOM 2187 C C . ARG A 1 261 ? -3.001 -15.349 14.207 1.00 34.91 261 ARG A C 1
ATOM 2189 O O . ARG A 1 261 ? -3.897 -15.013 14.975 1.00 34.91 261 ARG A O 1
ATOM 2196 N N . ILE A 1 262 ? -3.202 -16.114 13.136 1.00 32.41 262 ILE A N 1
ATOM 2197 C CA . ILE A 1 262 ? -4.336 -17.030 13.044 1.00 32.41 262 ILE A CA 1
ATOM 2198 C C . ILE A 1 262 ? -4.202 -17.944 14.265 1.00 32.41 262 ILE A C 1
ATOM 2200 O O . ILE A 1 262 ? -3.320 -18.804 14.310 1.00 32.41 262 ILE A O 1
ATOM 2204 N N . ARG A 1 263 ? -5.001 -17.696 15.308 1.00 30.05 263 ARG A N 1
ATOM 2205 C CA . ARG A 1 263 ? -5.153 -18.660 16.399 1.00 30.05 263 ARG A CA 1
ATOM 2206 C C . ARG A 1 263 ? -5.711 -19.937 15.765 1.00 30.05 263 ARG A C 1
ATOM 2208 O O . ARG A 1 263 ? -6.791 -19.900 15.181 1.00 30.05 263 ARG A O 1
ATOM 2215 N N . LYS A 1 264 ? -4.909 -21.003 15.801 1.00 29.02 264 LYS A N 1
ATOM 2216 C CA . LYS A 1 264 ? -5.382 -22.377 15.612 1.00 29.02 264 LYS A CA 1
ATOM 2217 C C . LYS A 1 264 ? -6.351 -22.745 16.726 1.00 29.02 264 LYS A C 1
ATOM 2219 O O . LYS A 1 264 ? -6.135 -22.245 17.854 1.00 29.02 264 LYS A O 1
#

pLDDT: mean 75.49, std 16.0, range [29.02, 93.62]